Protein AF-A0A9P6MWY7-F1 (afdb_monomer)

InterPro domains:
  IPR029321 Integrator complex subunit 2 [PF14750] (2-187)
  IPR029321 Integrator complex subunit 2 [PTHR28608] (2-291)

Sequence (307 aa):
MIFRLFVQILGAVMVGSRHWFRKQFHASQAIPLAPQNRNPTQVQRRQFKEVNLSTMLYIQDSTLIQLMLEACEARPEDLTLSTKPIKHGKNIKQGKPAKGDKGDKGDKGDKGDRGDRGDKGPQMEISEALQEVRVVTFNFLHQLFIDHKIFPKLVHFQGYAMDLLPATVAGIDSIHVCLDFLQELLFANAPASMLASSSIVSSTGTGLGSGGSGEVRIDQAPQVFALRLAAHLCERFPLRNTLQMAEEVILPRLQALAISTGFSKVVLESAVILAKAFPSLRNEIFRILREKEEEEELTCTSRVLCY

Solvent-accessible surface area (backbone atoms only — not comparable to full-atom values): 18999 Å² total; per-residue (Å²): 112,70,65,56,52,49,54,51,51,48,53,51,48,57,53,48,49,55,53,50,52,52,49,54,51,52,59,70,64,62,67,84,71,72,90,88,68,86,48,73,71,56,57,51,52,50,51,52,52,52,52,51,50,52,52,52,52,49,53,55,52,50,52,51,51,49,54,53,52,60,71,49,50,83,48,79,91,36,52,42,84,74,86,70,79,86,78,81,86,80,79,85,84,79,86,84,91,87,89,84,87,88,82,85,91,83,84,91,75,93,75,73,83,78,73,79,76,76,77,76,70,85,73,69,41,69,34,73,66,57,51,51,48,38,55,50,49,28,52,50,50,26,54,49,38,69,78,35,72,62,50,60,54,52,51,64,74,64,56,74,64,76,83,42,46,68,55,50,63,72,52,17,84,60,54,67,64,51,67,83,50,41,66,60,42,49,67,48,76,75,64,80,79,70,70,70,81,84,73,82,87,82,94,84,84,90,81,88,83,84,90,77,84,87,70,81,77,70,79,53,63,62,31,52,50,33,47,42,51,51,19,52,48,33,50,74,49,76,42,72,71,47,49,51,44,36,65,76,47,48,47,61,49,47,47,55,49,28,64,75,56,72,55,38,70,68,54,52,54,24,52,54,40,37,35,66,46,37,69,86,48,34,66,58,55,50,50,62,58,48,59,51,56,60,54,54,50,54,55,54,55,56,56,65,74,73,112

Structure (mmCIF, N/CA/C/O backbone):
data_AF-A0A9P6MWY7-F1
#
_entry.id   AF-A0A9P6MWY7-F1
#
loop_
_atom_site.group_PDB
_atom_site.id
_atom_site.type_symbol
_atom_site.label_atom_id
_atom_site.label_alt_id
_atom_site.label_comp_id
_atom_site.label_asym_id
_atom_site.label_entity_id
_atom_site.label_seq_id
_atom_site.pdbx_PDB_ins_code
_atom_site.Cartn_x
_atom_site.Cartn_y
_atom_site.Cartn_z
_atom_site.occupancy
_atom_site.B_iso_or_equiv
_atom_site.auth_seq_id
_atom_site.auth_comp_id
_atom_site.auth_asym_id
_atom_site.auth_atom_id
_atom_site.pdbx_PDB_model_num
ATOM 1 N N . MET A 1 1 ? -8.792 -6.595 -22.433 1.00 77.06 1 MET A N 1
ATOM 2 C CA . MET A 1 1 ? -7.654 -6.947 -23.344 1.00 77.06 1 MET A CA 1
ATOM 3 C C . MET A 1 1 ? -6.691 -5.784 -23.612 1.00 77.06 1 MET A C 1
ATOM 5 O O . MET A 1 1 ? -5.501 -5.952 -23.376 1.00 77.06 1 MET A O 1
ATOM 9 N N . ILE A 1 2 ? -7.160 -4.619 -24.083 1.00 89.44 2 ILE A N 1
ATOM 10 C CA . ILE A 1 2 ? -6.294 -3.463 -24.418 1.00 89.44 2 ILE A CA 1
ATOM 11 C C . ILE A 1 2 ? -5.493 -2.980 -23.199 1.00 89.44 2 ILE A C 1
ATOM 13 O O . ILE A 1 2 ? -4.285 -2.788 -23.291 1.00 89.44 2 ILE A O 1
ATOM 17 N N . PHE A 1 3 ? -6.142 -2.868 -22.037 1.00 90.56 3 PHE A N 1
ATOM 18 C CA . PHE A 1 3 ? -5.483 -2.419 -20.810 1.00 90.56 3 PHE A CA 1
ATOM 19 C C . PHE A 1 3 ? -4.372 -3.374 -20.333 1.00 90.56 3 PHE A C 1
ATOM 21 O O . PHE A 1 3 ? -3.317 -2.932 -19.892 1.00 90.56 3 PHE A O 1
ATOM 28 N N . ARG A 1 4 ? -4.549 -4.693 -20.507 1.00 91.38 4 ARG A N 1
ATOM 29 C CA . ARG A 1 4 ? -3.489 -5.684 -20.231 1.00 91.38 4 ARG A CA 1
ATOM 3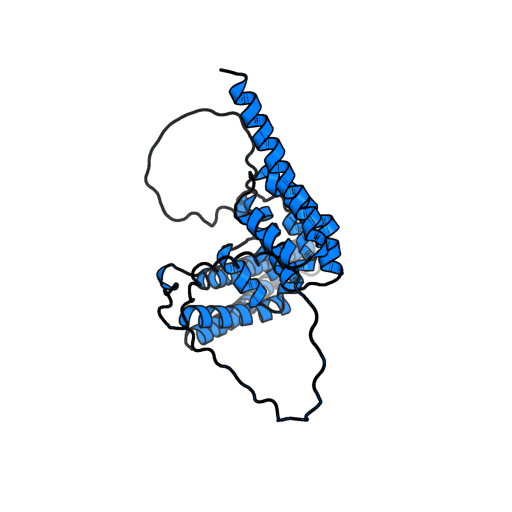0 C C . ARG A 1 4 ? -2.252 -5.447 -21.082 1.00 91.38 4 ARG A C 1
ATOM 32 O O . ARG A 1 4 ? -1.147 -5.448 -20.553 1.00 91.38 4 ARG A O 1
ATOM 39 N N . LEU A 1 5 ? -2.451 -5.225 -22.380 1.00 92.75 5 LEU A N 1
ATOM 40 C CA . LEU A 1 5 ? -1.357 -4.926 -23.295 1.00 92.75 5 LEU A CA 1
ATOM 41 C C . LEU A 1 5 ? -0.664 -3.614 -22.909 1.00 92.75 5 LEU A C 1
ATOM 43 O O . LEU A 1 5 ? 0.560 -3.557 -22.891 1.00 92.75 5 LEU A O 1
ATOM 47 N N . PHE A 1 6 ? -1.435 -2.588 -22.537 1.00 94.19 6 PHE A N 1
ATOM 48 C CA . PHE A 1 6 ? -0.890 -1.323 -22.048 1.00 94.19 6 PHE A CA 1
ATOM 49 C C . PHE A 1 6 ? 0.015 -1.521 -20.825 1.00 94.19 6 PHE A C 1
ATOM 51 O O . PHE A 1 6 ? 1.160 -1.081 -20.849 1.00 94.19 6 PHE A O 1
ATOM 58 N N . VAL A 1 7 ? -0.446 -2.241 -19.796 1.00 93.94 7 VAL A N 1
ATOM 59 C CA . VAL A 1 7 ? 0.353 -2.508 -18.586 1.00 93.94 7 VAL A CA 1
ATOM 60 C C . VAL A 1 7 ? 1.606 -3.336 -18.898 1.00 93.94 7 VAL A C 1
ATOM 62 O O . VAL A 1 7 ? 2.675 -3.067 -18.354 1.00 93.94 7 VAL A O 1
ATOM 65 N N . GLN A 1 8 ? 1.525 -4.299 -19.820 1.00 92.69 8 GLN A N 1
ATOM 66 C CA . GLN A 1 8 ? 2.694 -5.067 -20.269 1.00 92.69 8 GLN A CA 1
ATOM 67 C C . GLN A 1 8 ? 3.726 -4.195 -20.994 1.00 92.69 8 GLN A C 1
ATOM 69 O O . GLN A 1 8 ? 4.922 -4.290 -20.709 1.00 92.69 8 GLN A O 1
ATOM 74 N N . ILE A 1 9 ? 3.274 -3.329 -21.906 1.00 93.38 9 ILE A N 1
ATOM 75 C CA . ILE A 1 9 ? 4.140 -2.367 -22.597 1.00 93.38 9 ILE A CA 1
ATOM 76 C C . ILE A 1 9 ? 4.766 -1.416 -21.578 1.00 93.38 9 ILE A C 1
ATOM 78 O O . ILE A 1 9 ? 5.970 -1.183 -21.633 1.00 93.38 9 ILE A O 1
ATOM 82 N N . LEU A 1 10 ? 3.985 -0.918 -20.619 1.00 93.06 10 LEU A N 1
ATOM 83 C CA . LEU A 1 10 ? 4.475 -0.039 -19.563 1.00 93.06 10 LEU A CA 1
ATOM 84 C C . LEU A 1 10 ? 5.579 -0.716 -18.743 1.00 93.06 10 LEU A C 1
ATOM 86 O O . LEU A 1 10 ? 6.646 -0.135 -18.569 1.00 93.06 10 LEU A O 1
ATOM 90 N N . GLY A 1 11 ? 5.377 -1.970 -18.328 1.00 91.69 11 GLY A N 1
ATOM 91 C CA . GLY A 1 11 ? 6.400 -2.757 -17.638 1.00 91.69 11 GLY A CA 1
ATOM 92 C C . GLY A 1 11 ? 7.684 -2.915 -18.461 1.00 91.69 11 GLY A C 1
ATOM 93 O O . GLY A 1 11 ? 8.785 -2.706 -17.945 1.00 91.69 11 GLY A O 1
ATOM 94 N N . ALA A 1 12 ? 7.563 -3.206 -19.759 1.00 92.69 12 ALA A N 1
ATOM 95 C CA . ALA A 1 12 ? 8.711 -3.291 -20.661 1.00 92.69 12 ALA A CA 1
ATOM 96 C C . ALA A 1 12 ? 9.437 -1.942 -20.805 1.00 92.69 12 ALA A C 1
ATOM 98 O O . ALA A 1 12 ? 10.668 -1.900 -20.775 1.00 92.69 12 ALA A O 1
ATOM 99 N N . VAL A 1 13 ? 8.694 -0.836 -20.899 1.00 91.62 13 VAL A N 1
ATOM 100 C CA . VAL A 1 13 ? 9.245 0.525 -20.960 1.00 91.62 13 VAL A CA 1
ATOM 101 C C . VAL A 1 13 ? 9.952 0.893 -19.655 1.00 91.62 13 VAL A C 1
ATOM 103 O O . VAL A 1 13 ? 11.052 1.430 -19.724 1.00 91.62 13 VAL A O 1
ATOM 106 N N . MET A 1 14 ? 9.403 0.556 -18.483 1.00 90.31 14 MET A N 1
ATOM 107 C CA . MET A 1 14 ? 10.046 0.789 -17.177 1.00 90.31 14 MET A CA 1
ATOM 108 C C . MET A 1 14 ? 11.364 0.016 -17.029 1.00 90.31 14 MET A C 1
ATOM 110 O O . MET A 1 14 ? 12.356 0.516 -16.499 1.00 90.31 14 MET A O 1
ATOM 114 N N . VAL A 1 15 ? 11.416 -1.236 -17.487 1.00 90.69 15 VAL A N 1
ATOM 115 C CA . VAL A 1 15 ? 12.664 -2.019 -17.477 1.00 90.69 15 VAL A CA 1
ATOM 116 C C . VAL A 1 15 ? 13.658 -1.463 -18.503 1.00 90.69 15 VAL A C 1
ATOM 118 O O . VAL A 1 15 ? 14.837 -1.275 -18.187 1.00 90.69 15 VAL A O 1
ATOM 121 N N . GLY A 1 16 ? 13.182 -1.155 -19.710 1.00 90.38 16 GLY A N 1
ATOM 122 C CA . GLY A 1 16 ? 13.987 -0.626 -20.807 1.00 90.38 16 GLY A CA 1
ATOM 123 C C . GLY A 1 16 ? 14.598 0.739 -20.497 1.00 90.38 16 GLY A C 1
ATOM 124 O O . GLY A 1 16 ? 15.797 0.925 -20.708 1.00 90.38 16 GLY A O 1
ATOM 125 N N . SER A 1 17 ? 13.819 1.668 -19.935 1.00 88.69 17 SER A N 1
ATOM 126 C CA . SER A 1 17 ? 14.280 3.004 -19.543 1.00 88.69 17 SER A CA 1
ATOM 127 C C . SER A 1 17 ? 15.394 2.909 -18.504 1.00 88.69 17 SER A C 1
ATOM 129 O O . SER A 1 17 ? 16.463 3.486 -18.700 1.00 88.69 17 SER A O 1
ATOM 131 N N . ARG A 1 18 ? 15.215 2.099 -17.453 1.00 88.44 18 ARG A N 1
ATOM 132 C CA . ARG A 1 18 ? 16.232 1.877 -16.414 1.00 88.44 18 ARG A CA 1
ATOM 133 C C . ARG A 1 18 ? 17.526 1.321 -16.987 1.00 88.44 18 ARG A C 1
ATOM 135 O O . ARG A 1 18 ? 18.604 1.795 -16.628 1.00 88.44 18 ARG A O 1
ATOM 142 N N . HIS A 1 19 ? 17.439 0.334 -17.878 1.00 89.62 19 HIS A N 1
ATOM 143 C CA . HIS A 1 19 ? 18.622 -0.225 -18.530 1.00 89.62 19 HIS A CA 1
ATOM 144 C C . HIS A 1 19 ? 19.324 0.818 -19.409 1.00 89.62 19 HIS A C 1
ATOM 146 O O . HIS A 1 19 ? 20.541 0.991 -19.315 1.00 89.62 19 HIS A O 1
ATOM 152 N N . TRP A 1 20 ? 18.558 1.546 -20.224 1.00 89.06 20 TRP A N 1
ATOM 153 C CA . TRP A 1 20 ? 19.078 2.571 -21.123 1.00 89.06 20 TRP A CA 1
ATOM 154 C C . TRP A 1 20 ? 19.768 3.708 -20.362 1.00 89.06 20 TRP A C 1
ATOM 156 O O . TRP A 1 20 ? 20.922 4.023 -20.653 1.00 89.06 20 TRP A O 1
ATOM 166 N N . PHE A 1 21 ? 19.121 4.263 -19.334 1.00 87.12 21 PHE A N 1
ATOM 167 C CA . PHE A 1 21 ? 19.681 5.342 -18.520 1.00 87.12 21 PHE A CA 1
ATOM 168 C C . PHE A 1 21 ? 20.938 4.906 -17.770 1.00 87.12 21 PHE A C 1
ATOM 170 O O . PHE A 1 21 ? 21.930 5.634 -17.778 1.00 87.12 21 PHE A O 1
ATOM 177 N N . ARG A 1 22 ? 20.948 3.703 -17.177 1.00 87.38 22 ARG A N 1
ATOM 178 C CA . ARG A 1 22 ? 22.157 3.158 -16.536 1.00 87.38 22 ARG A CA 1
ATOM 179 C C . ARG A 1 22 ? 23.297 3.018 -17.538 1.00 87.38 22 ARG A C 1
ATOM 181 O O . ARG A 1 22 ? 24.409 3.457 -17.255 1.00 87.38 22 ARG A O 1
ATOM 188 N N . LYS A 1 23 ? 23.029 2.480 -18.731 1.00 88.19 23 LYS A N 1
ATOM 189 C CA . LYS A 1 23 ? 24.034 2.350 -19.796 1.00 88.19 23 LYS A CA 1
ATOM 190 C C . LYS A 1 23 ? 24.585 3.711 -20.231 1.00 88.19 23 LYS A C 1
ATOM 192 O O . LYS A 1 23 ? 25.802 3.879 -20.284 1.00 88.19 23 LYS A O 1
ATOM 197 N N . GLN A 1 24 ? 23.712 4.683 -20.494 1.00 86.50 24 GLN A N 1
ATOM 198 C CA . GLN A 1 24 ? 24.098 6.034 -20.909 1.00 86.50 24 GLN A CA 1
ATOM 199 C C . GLN A 1 24 ? 24.931 6.745 -19.835 1.00 86.50 24 GLN A C 1
ATOM 201 O O . GLN A 1 24 ? 25.926 7.416 -20.126 1.00 86.50 24 GLN A O 1
ATOM 206 N N . PHE A 1 25 ? 24.553 6.556 -18.576 1.00 84.00 25 PHE A N 1
ATOM 207 C CA . PHE A 1 25 ? 25.260 7.103 -17.434 1.00 84.00 25 PHE A CA 1
ATOM 208 C C . PHE A 1 25 ? 26.656 6.488 -17.265 1.00 84.00 25 PHE A C 1
ATOM 210 O O . PHE A 1 25 ? 27.632 7.224 -17.109 1.00 84.00 25 PHE A O 1
ATOM 217 N N . HIS A 1 26 ? 26.792 5.162 -17.373 1.00 82.56 26 HIS A N 1
ATOM 218 C CA . HIS A 1 26 ? 28.101 4.501 -17.349 1.00 82.56 26 HIS A CA 1
ATOM 219 C C . HIS A 1 26 ? 28.989 4.928 -18.526 1.00 82.56 26 HIS A C 1
ATOM 221 O O . HIS A 1 26 ? 30.171 5.195 -18.317 1.00 82.56 26 HIS A O 1
ATOM 227 N N . ALA A 1 27 ? 28.429 5.075 -19.732 1.00 83.00 27 ALA A N 1
ATOM 228 C CA . ALA A 1 27 ? 29.161 5.583 -20.894 1.00 83.00 27 ALA A CA 1
ATOM 229 C C . ALA A 1 27 ? 29.700 7.006 -20.656 1.00 83.00 27 ALA A C 1
ATOM 231 O O . ALA A 1 27 ? 30.862 7.288 -20.936 1.00 83.00 27 ALA A O 1
ATOM 232 N N . SER A 1 28 ? 28.894 7.877 -20.044 1.00 76.69 28 SER A N 1
ATOM 233 C CA . SER A 1 28 ? 29.290 9.250 -19.693 1.00 76.69 28 SER A CA 1
ATOM 234 C C . SER A 1 28 ? 30.387 9.309 -18.621 1.00 76.69 28 SER A C 1
ATOM 236 O O . SER A 1 28 ? 31.143 10.277 -18.548 1.00 76.69 28 SER A O 1
ATOM 238 N N . GLN A 1 29 ? 30.494 8.281 -17.775 1.00 73.00 29 GLN A N 1
ATOM 239 C CA . GLN A 1 29 ? 31.530 8.174 -16.744 1.00 73.00 29 GLN A CA 1
ATOM 240 C C . GLN A 1 29 ? 32.825 7.494 -17.218 1.00 73.00 29 GLN A C 1
ATOM 242 O O . GLN A 1 29 ? 33.837 7.583 -16.520 1.00 73.00 29 GLN A O 1
ATOM 247 N N . ALA A 1 30 ? 32.808 6.833 -18.379 1.00 66.88 30 ALA A N 1
ATOM 248 C CA . ALA A 1 30 ? 33.934 6.076 -18.927 1.00 66.88 30 ALA A CA 1
ATOM 249 C C . ALA A 1 30 ? 35.025 6.945 -19.586 1.00 66.88 30 ALA A C 1
ATOM 251 O O . ALA A 1 30 ? 36.019 6.403 -20.065 1.00 66.88 30 ALA A O 1
ATOM 252 N N . ILE A 1 31 ? 34.883 8.277 -19.591 1.00 64.50 31 ILE A N 1
ATOM 253 C CA . ILE A 1 31 ? 35.934 9.188 -20.068 1.00 64.50 31 ILE A CA 1
ATOM 254 C C . ILE A 1 31 ? 37.189 8.989 -19.184 1.00 64.50 31 ILE A C 1
ATOM 256 O O . ILE A 1 31 ? 37.102 9.199 -17.966 1.00 64.50 31 ILE A O 1
ATOM 260 N N . PRO A 1 32 ? 38.343 8.557 -19.735 1.00 56.16 32 PRO A N 1
ATOM 261 C CA . PRO A 1 32 ? 39.486 8.144 -18.927 1.00 56.16 32 PRO A CA 1
ATOM 262 C C . PRO A 1 32 ? 40.134 9.343 -18.232 1.00 56.16 32 PRO A C 1
ATOM 264 O O . PRO A 1 32 ? 40.564 10.292 -18.882 1.00 56.16 32 PRO A O 1
ATOM 267 N N . LEU A 1 33 ? 40.261 9.277 -16.907 1.00 56.72 33 LEU A N 1
ATOM 268 C CA . LEU A 1 33 ? 41.206 10.112 -16.166 1.00 56.72 33 LEU A CA 1
ATOM 269 C C . LEU A 1 33 ? 42.523 9.341 -16.044 1.00 56.72 33 LEU A C 1
ATOM 271 O O . LEU A 1 33 ? 42.514 8.145 -15.745 1.00 56.72 33 LEU A O 1
ATOM 275 N N . ALA A 1 34 ? 43.641 10.028 -16.287 1.00 57.28 34 ALA A N 1
ATOM 276 C CA . ALA A 1 34 ? 44.983 9.463 -16.200 1.00 57.28 34 ALA A CA 1
ATOM 277 C C . ALA A 1 34 ? 45.210 8.739 -14.848 1.00 57.28 34 ALA A C 1
ATOM 279 O O . ALA A 1 34 ? 44.755 9.222 -13.806 1.00 57.28 34 ALA A O 1
ATOM 280 N N . PRO A 1 35 ? 45.922 7.596 -14.834 1.00 57.03 35 PRO A N 1
ATOM 281 C CA . PRO A 1 35 ? 45.985 6.679 -13.689 1.00 57.03 35 PRO A CA 1
ATOM 282 C C . PRO A 1 35 ? 46.636 7.250 -12.415 1.00 57.03 35 PRO A C 1
ATOM 284 O O . PRO A 1 35 ? 46.539 6.623 -11.364 1.00 57.03 35 PRO A O 1
ATOM 287 N N . GLN A 1 36 ? 47.255 8.433 -12.468 1.00 51.62 36 GLN A N 1
ATOM 288 C CA . GLN A 1 36 ? 48.003 9.012 -11.347 1.00 51.62 36 GLN A CA 1
ATOM 289 C C . GLN A 1 36 ? 47.176 9.794 -10.308 1.00 51.62 36 GLN A C 1
ATOM 291 O O . GLN A 1 36 ? 47.751 10.227 -9.317 1.00 51.62 36 GLN A O 1
ATOM 296 N N . ASN A 1 37 ? 45.859 9.987 -10.472 1.00 52.38 37 ASN A N 1
ATOM 297 C CA . ASN A 1 37 ? 45.104 10.905 -9.598 1.00 52.38 37 ASN A CA 1
ATOM 298 C C . ASN A 1 37 ? 43.755 10.343 -9.106 1.00 52.38 37 ASN A C 1
ATOM 300 O O . ASN A 1 37 ? 42.717 11.005 -9.198 1.00 52.38 37 ASN A O 1
ATOM 304 N N . ARG A 1 38 ? 43.739 9.099 -8.600 1.00 56.78 38 ARG A N 1
ATOM 305 C CA . ARG A 1 38 ? 42.566 8.531 -7.904 1.00 56.78 38 ARG A CA 1
ATOM 306 C C . ARG A 1 38 ? 42.425 9.152 -6.510 1.00 56.78 38 ARG A C 1
ATOM 308 O O . ARG A 1 38 ? 42.705 8.514 -5.502 1.00 56.78 38 ARG A O 1
ATOM 315 N N . ASN A 1 39 ? 41.968 10.399 -6.462 1.00 63.50 39 ASN A N 1
ATOM 316 C CA . ASN A 1 39 ? 41.668 11.072 -5.202 1.00 63.50 39 ASN A CA 1
ATOM 317 C C . ASN A 1 39 ? 40.349 10.543 -4.609 1.00 63.50 39 ASN A C 1
ATOM 319 O O . ASN A 1 39 ? 39.386 10.356 -5.364 1.00 63.50 39 ASN A O 1
ATOM 323 N N . PRO A 1 40 ? 40.244 10.370 -3.277 1.00 65.00 40 PRO A N 1
ATOM 324 C CA . PRO A 1 40 ? 39.014 9.920 -2.608 1.00 65.00 40 PRO A CA 1
ATOM 325 C C . PRO A 1 40 ? 37.792 10.788 -2.962 1.00 65.00 40 PRO A C 1
ATOM 327 O O . PRO A 1 40 ? 36.681 10.284 -3.125 1.00 65.00 40 PRO A O 1
ATOM 330 N N . THR A 1 41 ? 38.008 12.077 -3.233 1.00 70.25 41 THR A N 1
ATOM 331 C CA . THR A 1 41 ? 36.984 13.031 -3.687 1.00 70.25 41 THR A CA 1
ATOM 332 C C . THR A 1 41 ? 36.338 12.655 -5.029 1.00 70.25 41 THR A C 1
ATOM 334 O O . THR A 1 41 ? 35.172 12.970 -5.266 1.00 70.25 41 THR A O 1
ATOM 337 N N . GLN A 1 42 ? 37.057 11.982 -5.937 1.00 68.25 42 GLN A N 1
ATOM 338 C CA . GLN A 1 42 ? 36.496 11.561 -7.227 1.00 68.25 42 GLN A CA 1
ATOM 339 C C . GL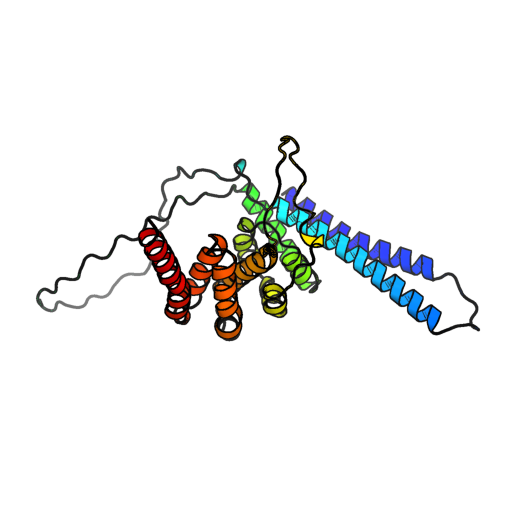N A 1 42 ? 35.590 10.336 -7.088 1.00 68.25 42 GLN A C 1
ATOM 341 O O . GLN A 1 42 ? 34.542 10.289 -7.729 1.00 68.25 42 GLN A O 1
ATOM 346 N N . VAL A 1 43 ? 35.958 9.378 -6.231 1.00 69.44 43 VAL A N 1
ATOM 347 C CA . VAL A 1 43 ? 35.130 8.196 -5.935 1.00 69.44 43 VAL A CA 1
ATOM 348 C C . VAL A 1 43 ? 33.798 8.631 -5.328 1.00 69.44 43 VAL A C 1
ATOM 350 O O . VAL A 1 43 ? 32.742 8.224 -5.809 1.00 69.44 43 VAL A O 1
ATOM 353 N N . GLN A 1 44 ? 33.838 9.559 -4.370 1.00 73.75 44 GLN A N 1
ATOM 354 C CA . GLN A 1 44 ? 32.638 10.111 -3.745 1.00 73.75 44 GLN A CA 1
ATOM 355 C C . GLN A 1 44 ? 31.739 10.857 -4.747 1.00 73.75 44 GLN A C 1
ATOM 357 O O . GLN A 1 44 ? 30.520 10.712 -4.712 1.00 73.75 44 GLN A O 1
ATOM 362 N N . ARG A 1 45 ? 32.316 11.592 -5.711 1.00 72.94 45 ARG A N 1
ATOM 363 C CA . ARG A 1 45 ? 31.547 12.231 -6.799 1.00 72.94 45 ARG A CA 1
ATOM 364 C C . ARG A 1 45 ? 30.855 11.222 -7.715 1.00 72.94 45 ARG A C 1
ATOM 366 O O . ARG A 1 45 ? 29.756 11.507 -8.182 1.00 72.94 45 ARG A O 1
ATOM 373 N N . ARG A 1 46 ? 31.478 10.075 -8.004 1.00 71.62 46 ARG A N 1
ATOM 374 C CA . ARG A 1 46 ? 30.851 9.017 -8.816 1.00 71.62 46 ARG A CA 1
ATOM 375 C C . ARG A 1 46 ? 29.692 8.360 -8.071 1.00 71.62 46 ARG A C 1
ATOM 377 O O . ARG A 1 46 ? 28.602 8.281 -8.628 1.00 71.62 46 ARG A O 1
ATOM 384 N N . GLN A 1 47 ? 29.894 8.014 -6.799 1.00 76.00 47 GLN A N 1
ATOM 385 C CA . GLN A 1 47 ? 28.837 7.476 -5.935 1.00 76.00 47 GLN A CA 1
ATOM 386 C C . GLN A 1 47 ? 27.657 8.443 -5.807 1.00 76.00 47 GLN A C 1
ATOM 388 O O . GLN A 1 47 ? 26.511 8.044 -5.980 1.00 76.00 47 GLN A O 1
ATOM 393 N N . PHE A 1 48 ? 27.923 9.734 -5.595 1.00 74.31 48 PHE A N 1
ATOM 394 C CA . PHE A 1 48 ? 26.876 10.754 -5.545 1.00 74.31 48 PHE A CA 1
ATOM 395 C C . PHE A 1 48 ? 26.057 10.808 -6.844 1.00 74.31 48 PHE A C 1
ATOM 397 O O . PHE A 1 48 ? 24.831 10.850 -6.813 1.00 74.31 48 PHE A O 1
ATOM 404 N N . LYS A 1 49 ? 26.720 10.742 -8.005 1.00 79.62 49 LYS A N 1
ATOM 405 C CA . LYS A 1 49 ? 26.040 10.710 -9.307 1.00 79.62 49 LYS A CA 1
ATOM 406 C C . LYS A 1 49 ? 25.202 9.436 -9.507 1.00 79.62 49 LYS A C 1
ATOM 408 O O . LYS A 1 49 ? 24.118 9.523 -10.074 1.00 79.62 49 LYS A O 1
ATOM 413 N N . GLU A 1 50 ? 25.678 8.278 -9.045 1.00 80.06 50 GLU A N 1
ATOM 414 C CA . GLU A 1 50 ? 24.951 6.996 -9.111 1.00 80.06 50 GLU A CA 1
ATOM 415 C C . GLU A 1 50 ? 23.704 6.980 -8.227 1.00 80.06 50 GLU A C 1
ATOM 417 O O . GLU A 1 50 ? 22.636 6.531 -8.655 1.00 80.06 50 GLU A O 1
ATOM 422 N N . VAL A 1 51 ? 23.826 7.512 -7.009 1.00 79.75 51 VAL A N 1
ATOM 423 C CA . VAL A 1 51 ? 22.694 7.688 -6.094 1.00 79.75 51 VAL A CA 1
ATOM 424 C C . VAL A 1 51 ? 21.665 8.626 -6.721 1.00 79.75 51 VAL A C 1
ATOM 426 O O . VAL A 1 51 ? 20.492 8.273 -6.779 1.00 79.75 51 VAL A O 1
ATOM 429 N N . ASN A 1 52 ? 22.093 9.754 -7.296 1.00 85.62 52 ASN A N 1
ATOM 430 C CA . ASN A 1 52 ? 21.186 10.693 -7.963 1.00 85.62 52 ASN A CA 1
ATOM 431 C C . ASN A 1 52 ? 20.442 10.064 -9.148 1.00 85.62 52 ASN A C 1
ATOM 433 O O . ASN A 1 52 ? 19.247 10.308 -9.313 1.00 85.62 52 ASN A O 1
ATOM 437 N N . LEU A 1 53 ? 21.116 9.234 -9.954 1.00 87.50 53 LEU A N 1
ATOM 438 C CA . LEU A 1 53 ? 20.457 8.501 -11.036 1.00 87.50 53 LEU A CA 1
ATOM 439 C C . LEU A 1 53 ? 19.408 7.531 -10.487 1.00 87.50 53 LEU A C 1
ATOM 441 O O . LEU A 1 53 ? 18.295 7.471 -10.999 1.00 87.50 53 LEU A O 1
ATOM 445 N N . SER A 1 54 ? 19.757 6.774 -9.448 1.00 85.62 54 SER A N 1
ATOM 446 C CA . SER A 1 54 ? 18.842 5.806 -8.839 1.00 85.62 54 SER A CA 1
ATOM 447 C C . SER A 1 54 ? 17.606 6.501 -8.270 1.00 85.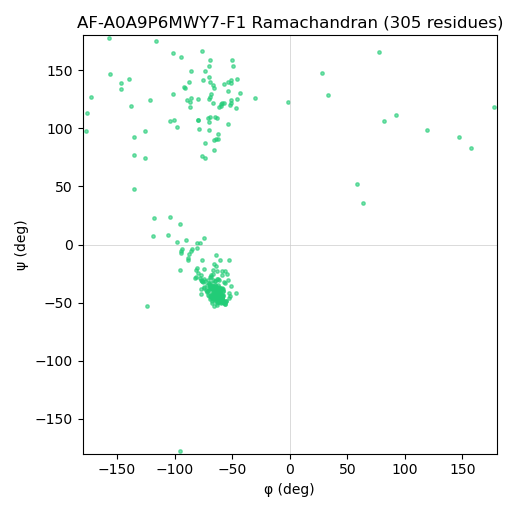62 54 SER A C 1
ATOM 449 O O . SER A 1 54 ? 16.492 6.066 -8.539 1.00 85.62 54 SER A O 1
ATOM 451 N N . THR A 1 55 ? 17.787 7.629 -7.578 1.00 88.06 55 THR A N 1
ATOM 452 C CA . THR A 1 55 ? 16.688 8.469 -7.085 1.00 88.06 55 THR A CA 1
ATOM 453 C C . THR A 1 55 ? 15.795 8.960 -8.222 1.00 88.06 55 THR A C 1
ATOM 455 O O . THR A 1 55 ? 14.578 8.854 -8.118 1.00 88.06 55 THR A O 1
ATOM 458 N N . MET A 1 56 ? 16.368 9.440 -9.330 1.00 87.31 56 MET A N 1
ATOM 459 C CA . MET A 1 56 ? 15.596 9.874 -10.502 1.00 87.31 56 MET A CA 1
ATOM 460 C C . MET A 1 56 ? 14.757 8.735 -11.096 1.00 87.31 56 MET A C 1
ATOM 462 O O . MET A 1 56 ? 13.581 8.932 -11.393 1.00 87.31 56 MET A O 1
ATOM 466 N N . LEU A 1 57 ? 15.341 7.540 -11.231 1.00 88.88 57 LEU A N 1
ATOM 467 C CA . LEU A 1 57 ? 14.630 6.361 -11.729 1.00 88.88 57 LEU A CA 1
ATOM 468 C C . LEU A 1 57 ? 13.503 5.938 -10.776 1.00 88.88 57 LEU A C 1
ATOM 470 O O . LEU A 1 57 ? 12.417 5.606 -11.237 1.00 88.88 57 LEU A O 1
ATOM 474 N N . TYR A 1 58 ? 13.715 6.007 -9.458 1.00 88.94 58 TYR A N 1
ATOM 475 C CA . TYR A 1 58 ? 12.655 5.725 -8.486 1.00 88.94 58 TYR A CA 1
ATOM 476 C C . TYR A 1 58 ? 11.533 6.762 -8.513 1.00 88.94 58 TYR A C 1
ATOM 478 O O . TYR A 1 58 ? 10.370 6.386 -8.394 1.00 88.94 58 TYR A O 1
ATOM 486 N N . ILE A 1 59 ? 11.853 8.046 -8.711 1.00 87.31 59 ILE A N 1
ATOM 487 C CA . ILE A 1 59 ? 10.841 9.092 -8.898 1.00 87.31 59 ILE A CA 1
ATOM 488 C C . ILE A 1 59 ? 9.992 8.761 -10.127 1.00 87.31 59 ILE A C 1
ATOM 490 O O . ILE A 1 59 ? 8.773 8.722 -10.012 1.00 87.31 59 ILE A O 1
ATOM 494 N N . GLN A 1 60 ? 10.617 8.439 -11.263 1.00 90.25 60 GLN A N 1
ATOM 495 C CA . GLN A 1 60 ? 9.898 8.058 -12.481 1.00 90.25 60 GLN A CA 1
ATOM 496 C C . GLN A 1 60 ? 9.016 6.816 -12.282 1.00 90.25 60 GLN A C 1
ATOM 498 O O . GLN A 1 60 ? 7.870 6.796 -12.717 1.00 90.25 60 GLN A O 1
ATOM 503 N N . ASP A 1 61 ? 9.532 5.770 -11.642 1.00 91.31 61 ASP A N 1
ATOM 504 C CA . ASP A 1 61 ? 8.763 4.541 -11.453 1.00 91.31 61 ASP A CA 1
ATOM 505 C C . ASP A 1 61 ? 7.603 4.755 -10.462 1.00 91.31 61 ASP A C 1
ATOM 507 O O . ASP A 1 61 ? 6.501 4.261 -10.692 1.00 91.31 61 ASP A O 1
ATOM 511 N N . SER A 1 62 ? 7.808 5.537 -9.394 1.00 90.94 62 SER A N 1
ATOM 512 C CA . SER A 1 62 ? 6.746 5.848 -8.424 1.00 90.94 62 SER A CA 1
ATOM 513 C C . SER A 1 62 ? 5.623 6.705 -9.014 1.00 90.94 62 SER A C 1
ATOM 515 O O . SER A 1 62 ? 4.461 6.447 -8.715 1.00 90.94 62 SER A O 1
ATOM 517 N N . THR A 1 63 ? 5.922 7.651 -9.914 1.00 90.94 63 THR A N 1
ATOM 518 C CA . THR A 1 63 ? 4.877 8.438 -10.593 1.00 90.94 63 THR A CA 1
ATOM 519 C C . THR A 1 63 ? 4.044 7.587 -11.546 1.00 90.94 63 THR A C 1
ATOM 521 O O . THR A 1 63 ? 2.833 7.779 -11.639 1.00 90.94 63 THR A O 1
ATOM 524 N N . LEU A 1 64 ? 4.656 6.607 -12.216 1.00 93.06 64 LEU A N 1
ATOM 525 C CA . LEU A 1 64 ? 3.920 5.646 -13.037 1.00 93.06 64 LEU A CA 1
ATOM 526 C C . LEU A 1 64 ? 2.998 4.767 -12.188 1.00 93.06 64 LEU A C 1
ATOM 528 O O . LEU A 1 64 ? 1.852 4.549 -12.573 1.00 93.06 64 LEU A O 1
ATOM 532 N N . ILE A 1 65 ? 3.467 4.300 -11.027 1.00 94.38 65 ILE A N 1
ATOM 533 C CA . ILE A 1 65 ? 2.628 3.544 -10.087 1.00 94.38 65 ILE A CA 1
ATOM 534 C C . ILE A 1 65 ? 1.453 4.400 -9.604 1.00 94.38 65 ILE A C 1
ATOM 536 O O . ILE A 1 65 ? 0.325 3.911 -9.586 1.00 94.38 65 ILE A O 1
ATOM 540 N N . GLN A 1 66 ? 1.697 5.667 -9.267 1.00 93.69 66 GLN A N 1
ATOM 541 C CA . GLN A 1 66 ? 0.647 6.582 -8.830 1.00 93.69 66 GLN A CA 1
ATOM 542 C C . GLN A 1 66 ? -0.430 6.754 -9.905 1.00 93.69 66 GLN A C 1
ATOM 544 O O . GLN A 1 66 ? -1.608 6.563 -9.626 1.00 93.69 66 GLN A O 1
ATOM 549 N N . LEU A 1 67 ? -0.027 6.987 -11.157 1.00 93.12 67 LEU A N 1
ATOM 550 C CA . LEU A 1 67 ? -0.953 7.089 -12.285 1.00 93.12 67 LEU A CA 1
ATOM 551 C C . LEU A 1 67 ? -1.761 5.795 -12.498 1.00 93.12 67 LEU A C 1
ATOM 553 O O . LEU A 1 67 ? -2.940 5.836 -12.845 1.00 93.12 67 LEU A O 1
ATOM 557 N N . MET A 1 68 ? -1.142 4.627 -12.292 1.00 94.38 68 MET A N 1
ATOM 558 C CA . MET A 1 68 ? -1.846 3.343 -12.366 1.00 94.38 68 MET A CA 1
ATOM 559 C C . MET A 1 68 ? -2.881 3.182 -11.247 1.00 94.38 68 MET A C 1
ATOM 561 O O . MET A 1 68 ? -3.949 2.620 -11.492 1.00 94.38 68 MET A O 1
ATOM 565 N N . LEU A 1 69 ? -2.578 3.655 -10.036 1.00 94.38 69 LEU A N 1
ATOM 566 C CA . LEU A 1 69 ? -3.515 3.650 -8.912 1.00 94.38 69 LEU A CA 1
ATOM 567 C C . LEU A 1 69 ? -4.666 4.629 -9.148 1.00 94.38 69 LEU A C 1
ATOM 569 O O . LEU A 1 69 ? -5.816 4.233 -8.988 1.00 94.38 69 LEU A O 1
ATOM 573 N N . GLU A 1 70 ? -4.385 5.836 -9.638 1.00 92.44 70 GLU A N 1
ATOM 574 C CA . GLU A 1 70 ? -5.404 6.816 -10.039 1.00 92.44 70 GLU A CA 1
ATOM 575 C C . GLU A 1 70 ? -6.344 6.250 -11.114 1.00 92.44 70 GLU A C 1
ATOM 577 O O . GLU A 1 70 ? -7.560 6.419 -11.048 1.00 92.44 70 GLU A O 1
ATOM 582 N N . ALA A 1 71 ? -5.813 5.490 -12.078 1.00 91.50 71 ALA A N 1
ATOM 583 C CA . ALA A 1 71 ? -6.625 4.803 -13.084 1.00 91.50 71 ALA A CA 1
ATOM 584 C C . ALA A 1 71 ? -7.537 3.702 -12.501 1.00 91.50 71 ALA A C 1
ATOM 586 O O . ALA A 1 71 ? -8.461 3.255 -13.177 1.00 91.50 71 ALA A O 1
ATOM 587 N N . CYS A 1 72 ? -7.280 3.246 -11.272 1.00 93.12 72 CYS A N 1
ATOM 588 C CA . CYS A 1 72 ? -8.094 2.257 -10.564 1.00 93.12 72 CYS A CA 1
ATOM 589 C C . CYS A 1 72 ? -9.151 2.883 -9.640 1.00 93.12 72 CYS A C 1
ATOM 591 O O . CYS A 1 72 ? -9.969 2.149 -9.061 1.00 93.12 72 CYS A O 1
ATOM 593 N N . GLU A 1 73 ? -9.137 4.203 -9.463 1.00 91.06 73 GLU A N 1
ATOM 594 C CA . GLU A 1 73 ? -10.123 4.908 -8.652 1.00 91.06 73 GLU A CA 1
ATOM 595 C C . GLU A 1 73 ? -11.510 4.824 -9.292 1.00 91.06 73 GLU A C 1
ATOM 597 O O . GLU A 1 73 ? -11.666 4.930 -10.507 1.00 91.06 73 GLU A O 1
ATOM 602 N N . ALA A 1 74 ? -12.525 4.578 -8.461 1.00 85.19 74 ALA A N 1
ATOM 603 C CA . ALA A 1 74 ? -13.898 4.496 -8.937 1.00 85.19 74 ALA A CA 1
ATOM 604 C C . ALA A 1 74 ? -14.457 5.901 -9.131 1.00 85.19 74 ALA A C 1
ATOM 606 O O . ALA A 1 74 ? -14.469 6.698 -8.193 1.00 85.19 74 ALA A O 1
ATOM 607 N N . ARG A 1 75 ? -14.951 6.186 -10.333 1.00 83.69 75 ARG A N 1
ATOM 608 C CA . ARG A 1 75 ? -15.649 7.436 -10.628 1.00 83.69 75 ARG A CA 1
ATOM 609 C C . ARG A 1 75 ? -17.157 7.245 -10.478 1.00 83.69 75 ARG A C 1
ATOM 611 O O . ARG A 1 75 ? -17.632 6.109 -10.520 1.00 83.69 75 ARG A O 1
ATOM 618 N N . PRO A 1 76 ? -17.938 8.328 -10.328 1.00 73.69 76 PRO A N 1
ATOM 619 C CA . PRO A 1 76 ? -19.397 8.244 -10.288 1.00 73.69 76 PRO A CA 1
ATOM 620 C C . PRO A 1 76 ? -19.995 7.461 -11.467 1.00 73.69 76 PRO A C 1
ATOM 622 O O . PRO A 1 76 ? -20.947 6.713 -11.267 1.00 73.69 76 PRO A O 1
ATOM 625 N N . GLU A 1 77 ? -19.413 7.564 -12.668 1.00 73.06 77 GLU A N 1
ATOM 626 C CA . GLU A 1 77 ? -19.830 6.783 -13.843 1.00 73.06 77 GLU A CA 1
ATOM 627 C C . GLU A 1 77 ? -19.587 5.2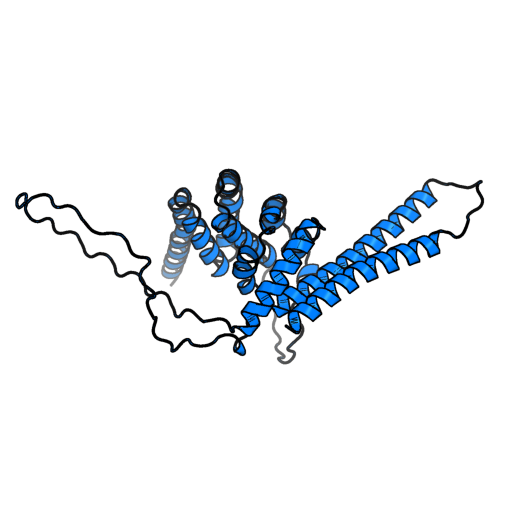63 -13.744 1.00 73.06 77 GLU A C 1
ATOM 629 O O . GLU A 1 77 ? -20.258 4.493 -14.430 1.00 73.06 77 GLU A O 1
ATOM 634 N N . ASP A 1 78 ? -18.668 4.815 -12.886 1.00 71.19 78 ASP A N 1
ATOM 635 C CA . ASP A 1 78 ? -18.331 3.397 -12.702 1.00 71.19 78 ASP A CA 1
ATOM 636 C C . ASP A 1 78 ? -19.219 2.692 -11.669 1.00 71.19 78 ASP A C 1
ATOM 638 O O . ASP A 1 78 ? -19.138 1.471 -11.503 1.00 71.19 78 ASP A O 1
ATOM 642 N N . LEU A 1 79 ? -20.047 3.454 -10.951 1.00 71.81 79 LEU A N 1
ATOM 643 C CA . LEU A 1 79 ? -20.901 2.979 -9.870 1.00 71.81 79 LEU A CA 1
ATOM 644 C C . LEU A 1 79 ? -22.311 2.754 -10.418 1.00 71.81 79 LEU A C 1
ATOM 646 O O . LEU A 1 79 ? -23.094 3.686 -10.593 1.00 71.81 79 LEU A O 1
ATOM 650 N N . THR A 1 80 ? -22.655 1.497 -10.694 1.00 63.03 80 THR A N 1
ATOM 651 C CA . THR A 1 80 ? -24.007 1.154 -11.154 1.00 63.03 80 THR A CA 1
ATOM 652 C C . THR A 1 80 ? -24.916 0.814 -9.971 1.00 63.03 80 THR A C 1
ATOM 654 O O . THR A 1 80 ? -24.545 0.064 -9.065 1.00 63.03 80 THR A O 1
ATOM 657 N N . LEU A 1 81 ? -26.137 1.362 -9.971 1.00 51.19 81 LEU A N 1
ATOM 658 C CA . LEU A 1 81 ? -27.204 0.928 -9.067 1.00 51.19 81 LEU A CA 1
ATOM 659 C C . LEU A 1 81 ? -27.671 -0.462 -9.512 1.00 51.19 81 LEU A C 1
ATOM 661 O O . LEU A 1 81 ? -28.315 -0.603 -10.555 1.00 51.19 81 LEU A O 1
ATOM 665 N N . SER A 1 82 ? -27.351 -1.497 -8.738 1.00 43.75 82 SER A N 1
ATOM 666 C CA . SER A 1 82 ? -27.804 -2.848 -9.060 1.00 43.75 82 SER A CA 1
ATOM 667 C C . SER A 1 82 ? -29.319 -2.960 -8.853 1.00 43.75 82 SER A C 1
ATOM 669 O O . SER A 1 82 ? -29.817 -2.948 -7.731 1.00 43.75 82 SER A O 1
ATOM 671 N N . THR A 1 83 ? -30.070 -3.073 -9.951 1.00 44.25 83 THR A N 1
ATOM 672 C CA . THR A 1 83 ? -31.499 -3.451 -9.968 1.00 44.25 83 THR A CA 1
ATOM 673 C C . THR A 1 83 ? -31.698 -4.948 -10.222 1.00 44.25 83 THR A C 1
ATOM 675 O O . THR A 1 83 ? -32.790 -5.389 -10.583 1.00 44.25 83 THR A O 1
ATOM 678 N N . LYS A 1 84 ? -30.666 -5.782 -10.039 1.00 34.97 84 LYS A N 1
ATOM 679 C CA . LYS A 1 84 ? -30.796 -7.228 -10.253 1.00 34.97 84 LYS A CA 1
ATOM 680 C C . LYS A 1 84 ? -31.237 -7.924 -8.958 1.00 34.97 84 LYS A C 1
ATOM 682 O O . LYS A 1 84 ? -30.552 -7.809 -7.944 1.00 34.97 84 LYS A O 1
ATOM 687 N N . PRO A 1 85 ? -32.344 -8.694 -8.963 1.00 34.97 85 PRO A N 1
ATOM 688 C CA . PRO A 1 85 ? -32.705 -9.505 -7.813 1.00 34.97 85 PRO A CA 1
ATOM 689 C C . PRO A 1 85 ? -31.654 -10.597 -7.606 1.00 34.97 85 PRO A C 1
ATOM 691 O O . PRO A 1 85 ? -31.233 -11.277 -8.546 1.00 34.97 85 PRO A O 1
ATOM 694 N N . ILE A 1 86 ? -31.257 -10.766 -6.347 1.00 40.09 86 ILE A N 1
ATOM 695 C CA . ILE A 1 86 ? -30.332 -11.790 -5.865 1.00 40.09 86 ILE A CA 1
ATOM 696 C C . ILE A 1 86 ? -30.834 -13.171 -6.315 1.00 40.09 86 ILE A C 1
ATOM 698 O O . ILE A 1 86 ? -31.752 -13.738 -5.720 1.00 40.09 86 ILE A O 1
ATOM 702 N N . LYS A 1 87 ? -30.209 -13.760 -7.341 1.00 33.44 87 LYS A N 1
ATOM 703 C CA . LYS A 1 87 ? -30.327 -15.201 -7.590 1.00 33.44 87 LYS A CA 1
ATOM 704 C C . LYS A 1 87 ? -29.406 -15.921 -6.616 1.00 33.44 87 LYS A C 1
ATOM 706 O O . LYS A 1 87 ? -28.199 -16.016 -6.810 1.00 33.44 87 LYS A O 1
ATOM 711 N N . HIS A 1 88 ? -30.014 -16.419 -5.547 1.00 31.19 88 HIS A N 1
ATOM 712 C CA . HIS A 1 88 ? -29.408 -17.317 -4.576 1.00 31.19 88 HIS A CA 1
ATOM 713 C C . HIS A 1 88 ? -28.998 -18.627 -5.280 1.00 31.19 88 HIS A C 1
ATOM 715 O O . HIS A 1 88 ? -29.807 -19.536 -5.465 1.00 31.19 88 HIS A O 1
ATOM 721 N N . GLY A 1 89 ? -27.739 -18.729 -5.704 1.00 29.09 89 GLY A N 1
ATOM 722 C CA . GLY A 1 89 ? -27.144 -19.977 -6.178 1.00 29.09 89 GLY A CA 1
ATOM 723 C C . GLY A 1 89 ? -26.866 -20.907 -5.000 1.00 29.09 89 GLY A C 1
ATOM 724 O O . GLY A 1 89 ? -25.780 -20.880 -4.430 1.00 29.09 89 GLY A O 1
ATOM 725 N N . LYS A 1 90 ? -27.856 -21.715 -4.607 1.00 32.12 90 LYS A N 1
ATOM 726 C CA . LYS A 1 90 ? -27.705 -22.767 -3.594 1.00 32.12 90 LYS A CA 1
ATOM 727 C C . LYS A 1 90 ? -27.568 -24.135 -4.270 1.00 32.12 90 LYS A C 1
ATOM 729 O O . LYS A 1 90 ? -28.440 -24.518 -5.045 1.00 32.12 90 LYS A O 1
ATOM 734 N N . ASN A 1 91 ? -26.534 -24.868 -3.846 1.00 30.11 91 ASN A N 1
ATOM 735 C CA . ASN A 1 91 ? -26.406 -26.332 -3.722 1.00 30.11 91 ASN A CA 1
ATOM 736 C C . ASN A 1 91 ? -25.301 -26.998 -4.555 1.00 30.11 91 ASN A C 1
ATOM 738 O O . ASN A 1 91 ? -25.516 -27.428 -5.685 1.00 30.11 91 ASN A O 1
ATOM 742 N N . ILE A 1 92 ? -24.176 -27.261 -3.882 1.00 32.62 92 ILE A N 1
ATOM 743 C CA . ILE A 1 92 ? -23.488 -28.548 -4.018 1.00 32.62 92 ILE A CA 1
ATOM 744 C C . ILE A 1 92 ? -24.151 -29.505 -3.019 1.00 32.62 92 ILE A C 1
ATOM 746 O O . ILE A 1 92 ? -24.339 -29.188 -1.847 1.00 32.62 92 ILE A O 1
ATOM 750 N N . LYS A 1 93 ? -24.592 -30.640 -3.555 1.00 30.70 93 LYS A N 1
ATOM 751 C CA . LYS A 1 93 ? -25.442 -31.662 -2.944 1.00 30.70 93 LYS A CA 1
ATOM 752 C C . LYS A 1 93 ? -24.709 -32.412 -1.820 1.00 30.70 93 LYS A C 1
ATOM 754 O O . LYS A 1 93 ? -23.631 -32.948 -2.053 1.00 30.70 93 LYS A O 1
ATOM 759 N N . GLN A 1 94 ? -25.341 -32.522 -0.650 1.00 28.39 94 GLN A N 1
ATOM 760 C CA . GLN A 1 94 ? -25.074 -33.575 0.336 1.00 28.39 94 GLN A CA 1
ATOM 761 C C . GLN A 1 94 ? -25.936 -34.810 0.027 1.00 28.39 94 GLN A C 1
ATOM 763 O O . GLN A 1 94 ? -27.102 -34.690 -0.360 1.00 28.39 94 GLN A O 1
ATOM 768 N N . GLY A 1 95 ? -25.334 -35.991 0.188 1.00 25.62 95 GLY A N 1
ATOM 769 C CA . GLY A 1 95 ? -25.992 -37.297 0.158 1.00 25.62 95 GLY A CA 1
ATOM 770 C C . GLY A 1 95 ? -26.899 -37.540 1.373 1.00 25.62 95 GLY A C 1
ATOM 771 O O . GLY A 1 95 ? -26.792 -36.880 2.401 1.00 25.62 95 GLY A O 1
ATOM 772 N N . LYS A 1 96 ? -27.826 -38.479 1.187 1.00 28.56 96 LYS A N 1
ATOM 773 C CA . LYS A 1 96 ? -29.050 -38.782 1.956 1.00 28.56 96 LYS A CA 1
ATOM 774 C C . LYS A 1 96 ? -28.800 -39.916 3.006 1.00 28.56 96 LYS A C 1
ATOM 776 O O . LYS A 1 96 ? -27.665 -40.365 3.099 1.00 28.56 96 LYS A O 1
ATOM 781 N N . PRO A 1 97 ? -29.794 -40.394 3.794 1.00 33.66 97 PRO A N 1
ATOM 782 C CA . PRO A 1 97 ? -29.902 -40.189 5.248 1.00 33.66 97 PRO A CA 1
ATOM 783 C C . PRO A 1 97 ? -29.821 -41.481 6.103 1.00 33.66 97 PRO A C 1
ATOM 785 O O . PRO A 1 97 ? -29.894 -42.587 5.576 1.00 33.66 97 PRO A O 1
ATOM 788 N N . ALA A 1 98 ? -29.805 -41.344 7.436 1.00 27.44 98 ALA A N 1
ATOM 789 C CA . ALA A 1 98 ? -30.198 -42.405 8.372 1.00 27.44 98 ALA A CA 1
ATOM 790 C C . ALA A 1 98 ? -31.008 -41.835 9.555 1.00 27.44 98 ALA A C 1
ATOM 792 O O . ALA A 1 98 ? -30.795 -40.714 10.006 1.00 27.44 98 ALA A O 1
ATOM 793 N N . LYS A 1 99 ? -31.996 -42.630 9.964 1.00 28.19 99 LYS A N 1
ATOM 794 C CA . LYS A 1 99 ? -33.135 -42.398 10.863 1.00 28.19 99 LYS A CA 1
ATOM 795 C C . LYS A 1 99 ? -32.745 -42.616 12.335 1.00 28.19 99 LYS A C 1
ATOM 797 O O . LYS A 1 99 ? -31.934 -43.496 12.599 1.00 28.19 99 LYS A O 1
ATOM 802 N N . GLY A 1 100 ? -33.373 -41.897 13.271 1.00 26.61 100 GLY A N 1
ATOM 803 C CA . GLY A 1 100 ? -33.227 -42.153 14.711 1.00 26.61 100 GLY A CA 1
ATOM 804 C C . GLY A 1 100 ? -34.092 -41.250 15.599 1.00 26.61 100 GLY A C 1
ATOM 805 O O . GLY A 1 100 ? -33.738 -40.105 15.833 1.00 26.61 100 GLY A O 1
ATOM 806 N N . ASP A 1 101 ? -35.235 -41.808 15.987 1.00 29.59 101 ASP A N 1
ATOM 807 C CA . ASP A 1 101 ? -36.144 -41.638 17.134 1.00 29.59 101 ASP A CA 1
ATOM 808 C C . ASP A 1 101 ? -36.344 -40.345 17.961 1.00 29.59 101 ASP A C 1
ATOM 810 O O . ASP A 1 101 ? -35.490 -39.504 18.210 1.00 29.59 101 ASP A O 1
ATOM 814 N N . LYS A 1 102 ? -37.605 -40.286 18.397 1.00 34.41 102 LYS A N 1
ATOM 815 C CA . LYS A 1 102 ? -38.393 -39.308 19.151 1.00 34.41 102 LYS A CA 1
ATOM 816 C C . LYS A 1 102 ? -37.960 -39.204 20.624 1.00 34.41 102 LYS A C 1
ATOM 818 O O . LYS A 1 102 ? -37.694 -40.224 21.250 1.00 34.41 102 LYS A O 1
ATOM 823 N N . GLY A 1 103 ? -38.006 -37.995 21.188 1.00 28.80 103 GLY A N 1
ATOM 824 C CA . GLY A 1 103 ? -37.845 -37.729 22.623 1.00 28.80 103 GLY A CA 1
ATOM 825 C C . GLY A 1 103 ? -38.511 -36.409 23.033 1.00 28.80 103 GLY A C 1
ATOM 826 O O . GLY A 1 103 ? -38.606 -35.490 22.225 1.00 28.80 103 GLY A O 1
ATOM 827 N N . ASP A 1 104 ? -39.032 -36.381 24.256 1.00 32.25 104 ASP A N 1
ATOM 828 C CA . ASP A 1 104 ? -40.150 -35.564 24.734 1.00 32.25 104 ASP A CA 1
ATOM 829 C C . ASP A 1 104 ? -39.912 -34.066 25.026 1.00 32.25 104 ASP A C 1
ATOM 831 O O . ASP A 1 104 ? -38.805 -33.545 25.121 1.00 32.25 104 ASP A O 1
ATOM 835 N N . LYS A 1 105 ? -41.068 -33.409 25.165 1.00 36.78 105 LYS A N 1
ATOM 836 C CA . LYS A 1 105 ? -41.408 -32.017 25.489 1.00 36.78 105 LYS A CA 1
ATOM 837 C C . LYS A 1 105 ? -40.703 -31.468 26.747 1.00 36.78 105 LYS A C 1
ATOM 839 O O . LYS A 1 105 ? -40.686 -32.129 27.779 1.00 36.78 105 LYS A O 1
ATOM 844 N N . GLY A 1 106 ? -40.245 -30.214 26.681 1.00 31.03 106 GLY A N 1
ATOM 845 C CA . GLY A 1 106 ? -39.794 -29.410 27.825 1.00 31.03 106 GLY A CA 1
ATOM 846 C C . GLY A 1 106 ? -40.116 -27.925 27.613 1.00 31.03 106 GLY A C 1
ATOM 847 O O . GLY A 1 106 ? -40.018 -27.425 26.493 1.00 31.03 106 GLY A O 1
ATOM 848 N N . ASP A 1 107 ? -40.575 -27.265 28.674 1.00 33.88 107 ASP A N 1
ATOM 849 C CA . ASP A 1 107 ? -41.269 -25.977 28.670 1.00 33.88 107 ASP A CA 1
ATOM 850 C C . ASP A 1 107 ? -40.415 -24.722 28.392 1.00 33.88 107 ASP A C 1
ATOM 852 O O . ASP A 1 107 ? -39.236 -24.618 28.718 1.00 33.88 107 ASP A O 1
ATOM 856 N N . LYS A 1 108 ? -41.125 -23.765 27.783 1.00 38.03 108 LYS A N 1
ATOM 857 C CA . LYS A 1 108 ? -40.991 -22.302 27.683 1.00 38.03 108 LYS A CA 1
ATOM 858 C C . LYS A 1 108 ? -39.823 -21.612 28.422 1.00 38.03 108 LYS A C 1
ATOM 860 O O . LYS A 1 108 ? -39.766 -21.581 29.646 1.00 38.03 108 LYS A O 1
ATOM 865 N N . GLY A 1 109 ? -39.012 -20.888 27.649 1.00 30.66 109 GLY A N 1
ATOM 866 C CA . GLY A 1 109 ? -38.225 -19.743 28.109 1.00 30.66 109 GLY A CA 1
ATOM 867 C C . GLY A 1 109 ? -38.307 -18.630 27.065 1.00 30.66 109 GLY A C 1
ATOM 868 O O . GLY A 1 109 ? -37.938 -18.853 25.910 1.00 30.66 109 GLY A O 1
ATOM 869 N N . ASP A 1 110 ? -38.829 -17.465 27.450 1.00 41.94 110 ASP A N 1
ATOM 870 C CA . ASP A 1 110 ? -38.909 -16.281 26.593 1.00 41.94 110 ASP A CA 1
ATOM 871 C C . ASP A 1 110 ? -37.490 -15.822 26.233 1.00 41.94 110 ASP A C 1
ATOM 873 O O . ASP A 1 110 ? -36.727 -15.351 27.079 1.00 41.94 110 ASP A O 1
ATOM 877 N N . LYS A 1 111 ? -37.101 -16.013 24.969 1.00 40.09 111 LYS A N 1
ATOM 878 C CA . LYS A 1 111 ? -35.809 -15.563 24.449 1.00 40.09 111 LYS A CA 1
ATOM 879 C C . LYS A 1 111 ? -36.043 -14.276 23.674 1.00 40.09 111 LYS A C 1
ATOM 881 O O . LYS A 1 111 ? -36.634 -14.313 22.600 1.00 40.09 111 LYS A O 1
ATOM 886 N N . GLY A 1 112 ? -35.606 -13.180 24.294 1.00 33.16 112 GLY A N 1
ATOM 887 C CA . GLY A 1 112 ? -35.817 -11.804 23.863 1.00 33.16 112 GLY A CA 1
ATOM 888 C C . GLY A 1 112 ? -35.492 -11.537 22.399 1.00 33.16 112 GLY A C 1
ATOM 889 O O . GLY A 1 112 ? -34.672 -12.225 21.779 1.00 33.16 112 GLY A O 1
ATOM 890 N N . ASP A 1 113 ? -36.175 -10.520 21.882 1.00 36.56 113 ASP A N 1
ATOM 891 C CA . ASP A 1 113 ? -36.131 -10.081 20.499 1.00 36.56 113 ASP A CA 1
ATOM 892 C C . ASP A 1 113 ? -34.692 -9.976 19.999 1.00 36.56 113 ASP A C 1
ATOM 894 O O . ASP A 1 113 ? -33.843 -9.234 20.500 1.00 36.56 113 ASP A O 1
ATOM 898 N N . ARG A 1 114 ? -34.406 -10.802 18.998 1.00 38.09 114 ARG A N 1
ATOM 899 C CA . ARG A 1 114 ? -33.147 -10.793 18.274 1.00 38.09 114 ARG A CA 1
ATOM 900 C C . ARG A 1 114 ? -33.145 -9.503 17.462 1.00 38.09 114 ARG A C 1
ATOM 902 O O . ARG A 1 114 ? -33.782 -9.464 16.419 1.00 38.09 114 ARG A O 1
ATOM 909 N N . GLY A 1 115 ? -32.466 -8.480 17.983 1.00 34.53 115 GLY A N 1
ATOM 910 C CA . GLY A 1 115 ? -32.376 -7.158 17.369 1.00 34.53 115 GLY A CA 1
ATOM 911 C C . GLY A 1 115 ? -32.136 -7.244 15.865 1.00 34.53 115 GLY A C 1
ATOM 912 O O . GLY A 1 115 ? -31.269 -8.002 15.408 1.00 34.53 115 GLY A O 1
ATOM 913 N N . ASP A 1 116 ? -32.951 -6.499 15.122 1.00 35.88 116 ASP A N 1
ATOM 914 C CA . ASP A 1 116 ? -32.903 -6.444 13.674 1.00 35.88 116 ASP A CA 1
ATOM 915 C C . ASP A 1 116 ? -31.478 -6.158 13.210 1.00 35.88 116 ASP A C 1
ATOM 917 O O . ASP A 1 116 ? -30.794 -5.222 13.635 1.00 35.88 116 ASP A O 1
ATOM 921 N N . ARG A 1 117 ? -30.995 -7.055 12.356 1.00 43.66 117 ARG A N 1
ATOM 922 C CA . ARG A 1 117 ? -29.694 -6.946 11.719 1.00 43.66 117 ARG A CA 1
ATOM 923 C C . ARG A 1 117 ? -29.773 -5.715 10.825 1.00 43.66 117 ARG A C 1
ATOM 925 O O . ARG A 1 117 ? -30.482 -5.768 9.829 1.00 43.66 117 ARG A O 1
ATOM 932 N N . GLY A 1 118 ? -29.073 -4.643 11.198 1.00 34.97 118 GLY A N 1
ATOM 933 C CA . GLY A 1 118 ? -29.055 -3.398 10.433 1.00 34.97 118 GLY A CA 1
ATOM 934 C C . GLY A 1 118 ? -28.867 -3.673 8.944 1.00 34.97 118 GLY A C 1
ATOM 935 O O . GLY A 1 118 ? -27.936 -4.390 8.555 1.00 34.97 118 GLY A O 1
ATOM 936 N N . ASP A 1 119 ? -29.794 -3.154 8.142 1.00 35.38 119 ASP A N 1
ATOM 937 C CA . ASP A 1 119 ? -29.749 -3.252 6.693 1.00 35.38 119 ASP A CA 1
ATOM 938 C C . ASP A 1 119 ? -28.372 -2.796 6.213 1.00 35.38 119 ASP A C 1
ATOM 940 O O . ASP A 1 119 ? -27.913 -1.685 6.493 1.00 35.38 119 ASP A O 1
ATOM 944 N N . LYS A 1 120 ? -27.672 -3.684 5.501 1.00 40.25 120 LYS A N 1
ATOM 945 C CA . LYS A 1 120 ? -26.494 -3.268 4.747 1.00 40.25 120 LYS A CA 1
ATOM 946 C C . LYS A 1 120 ? -26.984 -2.219 3.756 1.00 40.25 120 LYS A C 1
ATOM 948 O O . LYS A 1 120 ? -27.835 -2.529 2.924 1.00 40.25 120 LYS A O 1
ATOM 953 N N . GLY A 1 121 ? -26.448 -1.003 3.857 1.00 39.84 121 GLY A N 1
ATOM 954 C CA . GLY A 1 121 ? -26.669 0.038 2.859 1.00 39.84 121 GLY A CA 1
ATOM 955 C C . GLY A 1 121 ? -26.393 -0.487 1.441 1.00 39.84 121 GLY A C 1
ATOM 956 O O . GLY A 1 121 ? -25.697 -1.499 1.286 1.00 39.84 121 GLY A O 1
ATOM 957 N N . PRO A 1 122 ? -26.952 0.161 0.406 1.00 36.25 122 PRO A N 1
ATOM 958 C CA . PRO A 1 122 ? -26.894 -0.332 -0.965 1.00 36.25 122 PRO A CA 1
ATOM 959 C C . PRO A 1 122 ? -25.450 -0.660 -1.364 1.00 36.25 122 PRO A C 1
ATOM 961 O O . PRO A 1 122 ? -24.569 0.199 -1.322 1.00 36.25 122 PRO A O 1
ATOM 964 N N . GLN A 1 123 ? -25.200 -1.921 -1.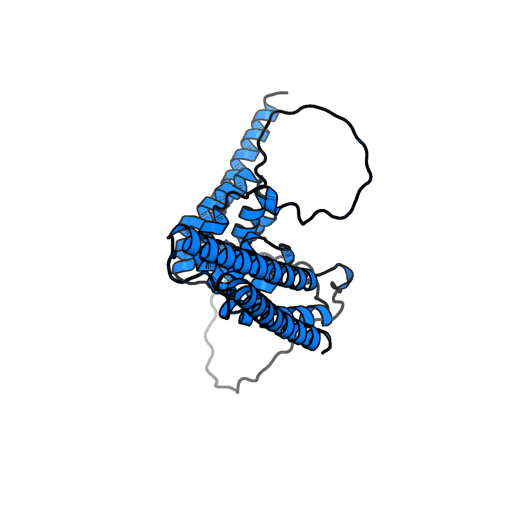728 1.00 47.84 123 GLN A N 1
ATOM 965 C CA . GLN A 1 123 ? -23.933 -2.317 -2.333 1.00 47.84 123 GLN A CA 1
ATOM 966 C C . GLN A 1 123 ? -23.888 -1.708 -3.734 1.00 47.84 123 GLN A C 1
ATOM 968 O O . GLN A 1 123 ? -24.598 -2.153 -4.632 1.00 47.84 123 GLN A O 1
ATOM 973 N N . MET A 1 124 ? -23.085 -0.661 -3.902 1.00 53.88 124 MET A N 1
ATOM 974 C CA . MET A 1 124 ? -22.754 -0.142 -5.225 1.00 53.88 124 MET A CA 1
ATOM 975 C C . MET A 1 124 ? -21.915 -1.203 -5.950 1.00 53.88 124 MET A C 1
ATOM 977 O O . MET A 1 124 ? -20.882 -1.632 -5.431 1.00 53.88 124 MET A O 1
ATOM 981 N N . GLU A 1 125 ? -22.375 -1.668 -7.113 1.00 71.88 125 GLU A N 1
ATOM 982 C CA . GLU A 1 125 ? -21.620 -2.611 -7.941 1.00 71.88 125 GLU A CA 1
ATOM 983 C C . GLU A 1 125 ? -20.680 -1.822 -8.860 1.00 71.88 125 GLU A C 1
ATOM 985 O O . GLU A 1 125 ? -21.110 -0.949 -9.620 1.00 71.88 125 GLU A O 1
ATOM 990 N N . ILE A 1 126 ? -19.386 -2.131 -8.755 1.00 80.56 126 ILE A N 1
ATOM 991 C CA . ILE A 1 126 ? -18.324 -1.571 -9.595 1.00 80.56 126 ILE A CA 1
ATOM 992 C C . ILE A 1 126 ? -18.478 -2.105 -11.024 1.00 80.56 126 ILE A C 1
ATOM 994 O O . ILE A 1 126 ? -18.755 -3.292 -11.213 1.00 80.56 126 ILE A O 1
ATOM 998 N N . SER A 1 127 ? -18.260 -1.248 -12.024 1.00 86.25 127 SER A N 1
ATOM 999 C CA . SER A 1 127 ? -18.269 -1.634 -13.435 1.00 86.25 127 SER A CA 1
ATOM 1000 C C . SER A 1 127 ? -17.308 -2.803 -13.719 1.00 86.25 127 SER A C 1
ATOM 1002 O O . SER A 1 127 ? -16.188 -2.867 -13.204 1.00 86.25 127 SER A O 1
ATOM 1004 N N . GLU A 1 128 ? -17.723 -3.747 -14.573 1.00 86.75 128 GLU A N 1
ATOM 1005 C CA . GLU A 1 128 ? -16.873 -4.884 -14.972 1.00 86.75 128 GLU A CA 1
ATOM 1006 C C . GLU A 1 128 ? -15.547 -4.413 -15.596 1.00 86.75 128 GLU A C 1
ATOM 1008 O O . GLU A 1 128 ? -14.503 -5.037 -15.398 1.00 86.75 128 GLU A O 1
ATOM 1013 N N . ALA A 1 129 ? -15.577 -3.272 -16.294 1.00 88.38 129 ALA A N 1
ATOM 1014 C CA . ALA A 1 129 ? -14.399 -2.637 -16.871 1.00 88.38 129 ALA A CA 1
ATOM 1015 C C . ALA A 1 129 ? -13.403 -2.186 -15.792 1.00 88.38 129 ALA A C 1
ATOM 1017 O O . ALA A 1 129 ? -12.220 -2.524 -15.877 1.00 88.38 129 ALA A O 1
ATOM 1018 N N . LEU A 1 130 ? -13.868 -1.485 -14.751 1.00 90.00 130 LEU A N 1
ATOM 1019 C CA . LEU A 1 130 ? -13.006 -1.058 -13.650 1.00 90.00 130 LEU A CA 1
ATOM 1020 C C . LEU A 1 130 ? -12.467 -2.259 -12.864 1.00 90.00 130 LEU A C 1
ATOM 1022 O O . LEU A 1 130 ? -11.310 -2.258 -12.441 1.00 90.00 130 LEU A O 1
ATOM 1026 N N . GLN A 1 131 ? -13.262 -3.321 -12.719 1.00 91.25 131 GLN A N 1
ATOM 1027 C CA . GLN A 1 131 ? -12.793 -4.559 -12.105 1.00 91.25 131 GLN A CA 1
ATOM 1028 C C . GLN A 1 131 ? -11.675 -5.222 -12.928 1.00 91.25 131 GLN A C 1
ATOM 1030 O O . GLN A 1 131 ? -10.686 -5.669 -12.345 1.00 91.25 131 GLN A O 1
ATOM 1035 N N . GLU A 1 132 ? -11.771 -5.260 -14.266 1.00 91.81 132 GLU A N 1
ATOM 1036 C CA . GLU A 1 132 ? -10.675 -5.746 -15.123 1.00 91.81 132 GLU A CA 1
ATOM 1037 C C . GLU A 1 132 ? -9.416 -4.885 -14.944 1.00 91.81 132 GLU A C 1
ATOM 1039 O O . GLU A 1 132 ? -8.328 -5.433 -14.756 1.00 91.81 132 GLU A O 1
ATOM 1044 N N . VAL A 1 133 ? -9.561 -3.555 -14.958 1.00 93.56 133 VAL A N 1
ATOM 1045 C CA . VAL A 1 133 ? -8.457 -2.602 -14.753 1.00 93.56 133 VAL A CA 1
ATOM 1046 C C . VAL A 1 133 ? -7.756 -2.862 -13.421 1.00 93.56 133 VAL A C 1
ATOM 1048 O O . VAL A 1 133 ? -6.543 -3.077 -13.402 1.00 93.56 133 VAL A O 1
ATOM 1051 N N . ARG A 1 134 ? -8.513 -2.953 -12.321 1.00 95.19 134 ARG A N 1
ATOM 1052 C CA . ARG A 1 134 ? -7.987 -3.234 -10.976 1.00 95.19 134 ARG A CA 1
ATOM 1053 C C . ARG A 1 134 ? -7.232 -4.551 -10.912 1.00 95.19 134 ARG A C 1
ATOM 1055 O O . ARG A 1 134 ? -6.100 -4.572 -10.448 1.00 95.19 134 ARG A O 1
ATOM 1062 N N . VAL A 1 135 ? -7.815 -5.642 -11.413 1.00 95.31 135 VAL A N 1
ATOM 1063 C CA . VAL A 1 135 ? -7.168 -6.966 -11.388 1.00 95.31 135 VAL A CA 1
ATOM 1064 C C . VAL A 1 135 ? -5.828 -6.938 -12.124 1.00 95.31 135 VAL A C 1
ATOM 1066 O O . VAL A 1 135 ? -4.837 -7.484 -11.648 1.00 95.31 135 VAL A O 1
ATOM 1069 N N . VAL A 1 136 ? -5.778 -6.296 -13.289 1.00 96.44 136 VAL A N 1
ATOM 1070 C CA . VAL A 1 136 ? -4.559 -6.225 -14.103 1.00 96.44 136 VAL A CA 1
ATOM 1071 C C . VAL A 1 136 ? -3.501 -5.352 -13.434 1.00 96.44 136 VAL A C 1
ATOM 1073 O O . VAL A 1 136 ? -2.348 -5.771 -13.331 1.00 96.44 136 VAL A O 1
ATOM 1076 N N . THR A 1 137 ? -3.892 -4.174 -12.949 1.00 96.88 137 THR A N 1
ATOM 1077 C CA . THR A 1 137 ? -3.001 -3.252 -12.241 1.00 96.88 137 THR A CA 1
ATOM 1078 C C . THR A 1 137 ? -2.455 -3.877 -10.964 1.00 96.88 137 THR A C 1
ATOM 1080 O O . THR A 1 137 ? -1.246 -3.887 -10.766 1.00 96.88 137 THR A O 1
ATOM 1083 N N . PHE A 1 138 ? -3.304 -4.456 -10.113 1.00 97.69 138 PHE A N 1
ATOM 1084 C CA . PHE A 1 138 ? -2.876 -5.030 -8.837 1.00 97.69 138 PHE A CA 1
ATOM 1085 C C . PHE A 1 138 ? -1.971 -6.249 -9.016 1.00 97.69 138 PHE A C 1
ATOM 1087 O O . PHE A 1 138 ? -0.982 -6.368 -8.299 1.00 97.69 138 PHE A O 1
ATOM 1094 N N . ASN A 1 139 ? -2.211 -7.090 -10.028 1.00 96.88 139 ASN A N 1
ATOM 1095 C CA . ASN A 1 139 ? -1.290 -8.179 -10.363 1.00 96.88 139 ASN A CA 1
ATOM 1096 C C . ASN A 1 139 ? 0.080 -7.659 -10.821 1.00 96.88 139 ASN A C 1
ATOM 1098 O O . ASN A 1 139 ? 1.109 -8.224 -10.455 1.00 96.88 139 ASN A O 1
ATOM 1102 N N . PHE A 1 140 ? 0.110 -6.577 -11.602 1.00 96.75 140 PHE A N 1
ATOM 1103 C CA . PHE A 1 140 ? 1.366 -5.938 -11.992 1.00 96.75 140 PHE A CA 1
ATOM 1104 C C . PHE A 1 140 ? 2.095 -5.335 -10.785 1.00 96.75 140 PHE A C 1
ATOM 1106 O O . PHE A 1 140 ? 3.281 -5.599 -10.598 1.00 96.75 140 PHE A O 1
ATOM 1113 N N . LEU A 1 141 ? 1.387 -4.590 -9.929 1.00 96.94 141 LEU A N 1
ATOM 1114 C CA . LEU A 1 141 ? 1.953 -4.009 -8.709 1.00 96.94 141 LEU A CA 1
ATOM 1115 C C . LEU A 1 141 ? 2.450 -5.085 -7.744 1.00 96.94 141 LEU A C 1
ATOM 1117 O O . LEU A 1 141 ? 3.504 -4.918 -7.141 1.00 96.94 141 LEU A O 1
ATOM 1121 N N . HIS A 1 142 ? 1.748 -6.214 -7.645 1.00 97.06 142 HIS A N 1
ATOM 1122 C CA . HIS A 1 142 ? 2.177 -7.358 -6.852 1.00 97.06 142 HIS A CA 1
ATOM 1123 C C . HIS A 1 142 ? 3.565 -7.857 -7.271 1.00 97.06 142 HIS A C 1
ATOM 1125 O O . HIS A 1 142 ? 4.449 -7.966 -6.417 1.00 97.06 142 HIS A O 1
ATOM 1131 N N . GLN A 1 143 ? 3.770 -8.099 -8.571 1.00 96.06 143 GLN A N 1
ATOM 1132 C CA . GLN A 1 143 ? 5.072 -8.498 -9.119 1.00 96.06 143 GLN A CA 1
ATOM 1133 C C . GLN A 1 143 ? 6.121 -7.398 -8.914 1.00 96.06 143 GLN A C 1
ATOM 1135 O O . GLN A 1 143 ? 7.223 -7.664 -8.442 1.00 96.06 143 GLN A O 1
ATOM 1140 N N . LEU A 1 144 ? 5.755 -6.140 -9.170 1.00 94.75 144 LEU A N 1
ATOM 1141 C CA . LEU A 1 144 ? 6.651 -4.997 -9.010 1.00 94.75 144 LEU A CA 1
ATOM 1142 C C . LEU A 1 144 ? 7.135 -4.822 -7.561 1.00 94.75 144 LEU A C 1
ATOM 1144 O O . LEU A 1 144 ? 8.295 -4.482 -7.335 1.00 94.75 144 LEU A O 1
ATOM 1148 N N . PHE A 1 145 ? 6.266 -5.070 -6.581 1.00 95.69 145 PHE A N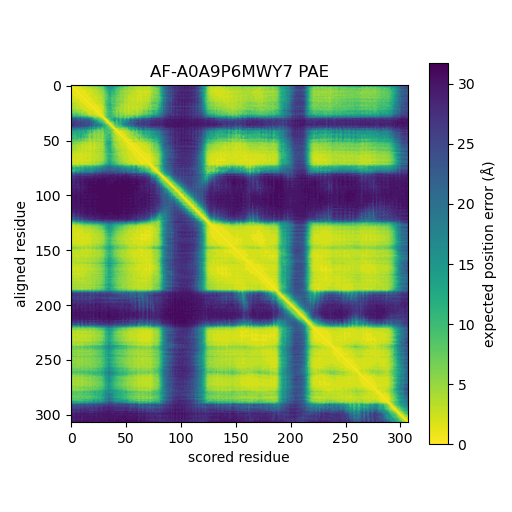 1
ATOM 1149 C CA . PHE A 1 145 ? 6.583 -5.009 -5.152 1.00 95.69 145 PHE A CA 1
ATOM 1150 C C . PHE A 1 145 ? 7.497 -6.149 -4.704 1.00 95.69 145 PHE A C 1
ATOM 1152 O O . PHE A 1 145 ? 8.330 -5.945 -3.820 1.00 95.69 145 PHE A O 1
ATOM 1159 N N . ILE A 1 146 ? 7.366 -7.329 -5.318 1.00 95.31 146 ILE A N 1
ATOM 1160 C CA . ILE A 1 146 ? 8.291 -8.448 -5.096 1.00 95.31 146 ILE A CA 1
ATOM 1161 C C . ILE A 1 146 ? 9.676 -8.092 -5.641 1.00 95.31 146 ILE A C 1
ATOM 1163 O O . ILE A 1 146 ? 10.674 -8.256 -4.937 1.00 95.31 146 ILE A O 1
ATOM 1167 N N . ASP A 1 147 ? 9.727 -7.559 -6.861 1.00 93.12 147 ASP A N 1
ATOM 1168 C CA . ASP A 1 147 ? 10.980 -7.226 -7.537 1.00 93.12 147 ASP A CA 1
ATOM 1169 C C . ASP A 1 147 ? 11.718 -6.055 -6.868 1.00 93.12 147 ASP A C 1
ATOM 1171 O O . ASP A 1 147 ? 12.949 -6.041 -6.810 1.00 93.12 147 ASP A O 1
ATOM 1175 N N . HIS A 1 148 ? 10.983 -5.061 -6.357 1.00 90.38 148 HIS A N 1
ATOM 1176 C CA . HIS A 1 148 ? 11.542 -3.820 -5.811 1.00 90.38 148 HIS A CA 1
ATOM 1177 C C . HIS A 1 148 ? 10.879 -3.451 -4.481 1.00 90.38 148 HIS A C 1
ATOM 1179 O O . HIS A 1 148 ? 9.903 -2.702 -4.423 1.00 90.38 148 HIS A O 1
ATOM 1185 N N . LYS A 1 149 ? 11.490 -3.896 -3.378 1.00 88.75 149 LYS A N 1
ATOM 1186 C CA . LYS A 1 149 ? 10.990 -3.687 -2.005 1.00 88.75 149 LYS A CA 1
ATOM 1187 C C . LYS A 1 149 ? 10.856 -2.222 -1.565 1.00 88.75 149 LYS A C 1
ATOM 1189 O O . LYS A 1 149 ? 10.225 -1.949 -0.549 1.00 88.75 149 LYS A O 1
ATOM 1194 N N . ILE A 1 150 ? 11.437 -1.275 -2.306 1.00 90.62 150 ILE A N 1
ATOM 1195 C CA . ILE A 1 150 ? 11.333 0.158 -2.005 1.00 90.62 150 ILE A CA 1
ATOM 1196 C C . ILE A 1 150 ? 9.978 0.753 -2.419 1.00 90.62 150 ILE A C 1
ATOM 1198 O O . ILE A 1 150 ? 9.497 1.676 -1.764 1.00 90.62 150 ILE A O 1
ATOM 1202 N N . PHE A 1 151 ? 9.332 0.222 -3.465 1.00 93.88 151 PHE A N 1
ATOM 1203 C CA . PHE A 1 151 ? 8.084 0.794 -3.979 1.00 93.88 151 PHE A CA 1
ATOM 1204 C C . PHE A 1 151 ? 6.899 0.690 -3.023 1.00 93.88 151 PHE A C 1
ATOM 1206 O O . PHE A 1 151 ? 6.228 1.707 -2.872 1.00 93.88 151 PHE A O 1
ATOM 1213 N N . PRO A 1 152 ? 6.645 -0.440 -2.329 1.00 94.50 152 PRO A N 1
ATOM 1214 C CA . PRO A 1 152 ? 5.589 -0.486 -1.323 1.00 94.50 152 PRO A CA 1
ATOM 1215 C C . PRO A 1 152 ? 5.716 0.651 -0.310 1.00 94.50 152 PRO A C 1
ATOM 1217 O O . PRO A 1 152 ? 4.729 1.319 -0.013 1.00 94.50 152 PRO A O 1
ATOM 1220 N N . LYS A 1 153 ? 6.939 0.914 0.170 1.00 93.00 153 LYS A N 1
ATOM 1221 C CA . LYS A 1 153 ? 7.206 1.996 1.116 1.00 93.00 153 LYS A CA 1
ATOM 1222 C C . LYS A 1 153 ? 6.945 3.358 0.478 1.00 93.00 153 LYS A C 1
ATOM 1224 O O . LYS A 1 153 ? 6.154 4.121 1.013 1.00 93.00 153 LYS A O 1
ATOM 1229 N N . LEU A 1 154 ? 7.528 3.649 -0.686 1.00 91.44 154 LEU A N 1
ATOM 1230 C CA . LEU A 1 154 ? 7.330 4.939 -1.361 1.00 91.44 154 LEU A CA 1
ATOM 1231 C C . LEU A 1 154 ? 5.853 5.239 -1.642 1.00 91.44 154 LEU A C 1
ATOM 1233 O O . LEU A 1 154 ? 5.379 6.307 -1.277 1.00 91.44 154 LEU A O 1
ATOM 1237 N N . VAL A 1 155 ? 5.125 4.282 -2.214 1.00 92.88 155 VAL A N 1
ATOM 1238 C CA . VAL A 1 155 ? 3.720 4.450 -2.612 1.00 92.88 155 VAL A CA 1
ATOM 1239 C C . VAL A 1 155 ? 2.819 4.706 -1.402 1.00 92.88 155 VAL A C 1
ATOM 1241 O O . VAL A 1 155 ? 1.942 5.558 -1.461 1.00 92.88 155 VAL A O 1
ATOM 1244 N N . HIS A 1 156 ? 3.038 4.017 -0.278 1.00 93.12 156 HIS A N 1
ATOM 1245 C CA . HIS A 1 156 ? 2.210 4.212 0.919 1.00 93.12 156 HIS A CA 1
ATOM 1246 C C . HIS A 1 156 ? 2.622 5.434 1.749 1.00 93.12 156 HIS A C 1
ATOM 1248 O O . HIS A 1 156 ? 1.790 5.957 2.482 1.00 93.12 156 HIS A O 1
ATOM 1254 N N . PHE A 1 157 ? 3.864 5.913 1.620 1.00 91.75 157 PHE A N 1
ATOM 1255 C CA . PHE A 1 157 ? 4.275 7.217 2.154 1.00 91.75 157 PHE A CA 1
ATOM 1256 C C . PHE A 1 157 ? 3.762 8.387 1.299 1.00 91.75 157 PHE A C 1
ATOM 1258 O O . PHE A 1 157 ? 3.485 9.449 1.847 1.00 91.75 157 PHE A O 1
ATOM 1265 N N . GLN A 1 158 ? 3.626 8.198 -0.018 1.00 89.44 158 GLN A N 1
ATOM 1266 C CA . GLN A 1 158 ? 3.003 9.164 -0.934 1.00 89.44 158 GLN A CA 1
ATOM 1267 C C . GLN A 1 158 ? 1.480 9.212 -0.752 1.00 89.44 158 GLN A C 1
ATOM 1269 O O . GLN A 1 158 ? 0.891 10.288 -0.763 1.00 89.44 158 GLN A O 1
ATOM 1274 N N . GLY A 1 159 ? 0.860 8.053 -0.530 1.00 90.88 159 GLY A N 1
ATOM 1275 C CA . GLY A 1 159 ? -0.581 7.925 -0.385 1.00 90.88 159 GLY A CA 1
ATOM 1276 C C . GLY A 1 159 ? -1.329 7.976 -1.721 1.00 90.88 159 GLY A C 1
ATOM 1277 O O . GLY A 1 159 ? -0.809 8.333 -2.773 1.00 90.88 159 GLY A O 1
ATOM 1278 N N . TYR A 1 160 ? -2.588 7.567 -1.667 1.00 93.31 160 TYR A N 1
ATOM 1279 C CA . TYR A 1 160 ? -3.539 7.547 -2.779 1.00 93.31 160 TYR A CA 1
ATOM 1280 C C . TYR A 1 160 ? -4.959 7.577 -2.195 1.00 93.31 160 TYR A C 1
ATOM 1282 O O . TYR A 1 160 ? -5.117 7.576 -0.967 1.00 93.31 160 TYR A O 1
ATOM 1290 N N . ALA A 1 161 ? -6.000 7.615 -3.033 1.00 91.00 161 ALA A N 1
ATOM 1291 C CA . ALA A 1 161 ? -7.374 7.742 -2.549 1.00 91.00 161 ALA A CA 1
ATOM 1292 C C . ALA A 1 161 ? -7.755 6.673 -1.506 1.00 91.00 161 ALA A C 1
ATOM 1294 O O . ALA A 1 161 ? -7.571 5.467 -1.705 1.00 91.00 161 ALA A O 1
ATOM 1295 N N . MET A 1 162 ? -8.357 7.128 -0.401 1.00 89.38 162 MET A N 1
ATOM 1296 C CA . MET A 1 162 ? -8.813 6.279 0.712 1.00 89.38 162 MET A CA 1
ATOM 1297 C C . MET A 1 162 ? -9.782 5.179 0.277 1.00 89.38 162 MET A C 1
ATOM 1299 O O . MET A 1 162 ? -9.754 4.079 0.830 1.00 89.38 162 MET A O 1
ATOM 1303 N N . ASP A 1 163 ? -10.608 5.456 -0.728 1.00 89.88 163 ASP A N 1
ATOM 1304 C CA . ASP A 1 163 ? -11.618 4.521 -1.223 1.00 89.88 163 ASP A CA 1
ATOM 1305 C C . ASP A 1 163 ? -11.010 3.375 -2.047 1.00 89.88 163 ASP A C 1
ATOM 1307 O O . ASP A 1 163 ? -11.612 2.306 -2.174 1.00 89.88 163 ASP A O 1
ATOM 1311 N N . LEU A 1 164 ? -9.796 3.562 -2.580 1.00 93.31 164 LEU A N 1
ATOM 1312 C CA . LEU A 1 164 ? -9.067 2.530 -3.317 1.00 93.31 164 LEU A CA 1
ATOM 1313 C C . LEU A 1 164 ? -8.349 1.547 -2.380 1.00 93.31 164 LEU A C 1
ATOM 1315 O O . LEU A 1 164 ? -8.170 0.381 -2.727 1.00 93.31 164 LEU A O 1
ATOM 1319 N N . LEU A 1 165 ? -7.977 1.989 -1.178 1.00 94.75 165 LEU A N 1
ATOM 1320 C CA . LEU A 1 165 ? -7.177 1.226 -0.216 1.00 94.75 165 LEU A CA 1
ATOM 1321 C C . LEU A 1 165 ? -7.731 -0.178 0.100 1.00 94.75 165 LEU A C 1
ATOM 1323 O O . LEU A 1 165 ? -6.947 -1.129 0.019 1.00 94.75 165 LEU A O 1
ATOM 1327 N N . PRO A 1 166 ? -9.039 -0.382 0.368 1.00 94.50 166 PRO A N 1
ATOM 1328 C CA . PRO A 1 166 ? -9.579 -1.726 0.585 1.00 94.50 166 PRO A CA 1
ATOM 1329 C C . PRO A 1 166 ? -9.364 -2.651 -0.622 1.00 94.50 166 PRO A C 1
ATOM 1331 O O . PRO A 1 166 ? -9.071 -3.835 -0.460 1.00 94.50 166 PRO A O 1
ATOM 1334 N N . ALA A 1 167 ? -9.486 -2.114 -1.841 1.00 94.69 167 ALA A N 1
ATOM 1335 C CA . ALA A 1 167 ? -9.280 -2.876 -3.067 1.00 94.69 167 ALA A CA 1
ATOM 1336 C C . ALA A 1 167 ? -7.796 -3.208 -3.278 1.00 94.69 167 ALA A C 1
ATOM 1338 O O . ALA A 1 167 ? -7.482 -4.339 -3.642 1.00 94.69 167 ALA A O 1
ATOM 1339 N N . THR A 1 168 ? -6.890 -2.269 -2.989 1.00 97.00 168 THR A N 1
ATOM 1340 C CA . THR A 1 168 ? -5.436 -2.480 -3.067 1.00 97.00 168 THR A CA 1
ATOM 1341 C C . THR A 1 168 ? -4.974 -3.571 -2.102 1.00 97.00 168 THR A C 1
ATOM 1343 O O . THR A 1 168 ? -4.276 -4.496 -2.513 1.00 97.00 168 THR A O 1
ATOM 1346 N N . VAL A 1 169 ? -5.401 -3.517 -0.834 1.00 97.00 169 VAL A N 1
ATOM 1347 C CA . VAL A 1 169 ? -5.031 -4.524 0.179 1.00 97.00 169 VAL A CA 1
ATOM 1348 C C . VAL A 1 169 ? -5.622 -5.899 -0.147 1.00 97.00 169 VAL A C 1
ATOM 1350 O O . VAL A 1 169 ? -4.982 -6.922 0.092 1.00 97.00 169 VAL A O 1
ATOM 1353 N N . ALA A 1 170 ? -6.830 -5.949 -0.712 1.00 95.94 170 ALA A N 1
ATOM 1354 C CA . ALA A 1 170 ? -7.449 -7.206 -1.121 1.00 95.94 170 ALA A CA 1
ATOM 1355 C C . ALA A 1 170 ? -6.848 -7.790 -2.412 1.00 95.94 170 ALA A C 1
ATOM 1357 O O . ALA A 1 170 ? -6.847 -9.010 -2.572 1.00 95.94 170 ALA A O 1
ATOM 1358 N N . GLY A 1 171 ? -6.391 -6.936 -3.334 1.00 95.25 171 GLY A N 1
ATOM 1359 C CA . GLY A 1 171 ? -5.955 -7.320 -4.676 1.00 95.25 171 GLY A CA 1
ATOM 1360 C C . GLY A 1 171 ? -4.453 -7.549 -4.844 1.00 95.25 171 GLY A C 1
ATOM 1361 O O . GLY A 1 171 ? -4.064 -8.233 -5.786 1.00 95.25 171 GLY A O 1
ATOM 1362 N N . ILE A 1 172 ? -3.606 -6.994 -3.971 1.00 97.69 172 ILE A N 1
ATOM 1363 C CA . ILE A 1 172 ? -2.147 -7.165 -4.022 1.00 97.69 172 ILE A CA 1
ATOM 1364 C C . ILE A 1 172 ? -1.709 -8.160 -2.941 1.00 97.69 172 ILE A C 1
ATOM 1366 O O . ILE A 1 172 ? -1.626 -7.818 -1.766 1.00 97.69 172 ILE A O 1
ATOM 1370 N N . ASP A 1 173 ? -1.332 -9.380 -3.318 1.00 96.00 173 ASP A N 1
ATOM 1371 C CA . ASP A 1 173 ? -0.961 -10.414 -2.333 1.00 96.00 173 ASP A CA 1
ATOM 1372 C C . ASP A 1 173 ? 0.352 -10.109 -1.578 1.00 96.00 173 ASP A C 1
ATOM 1374 O O . ASP A 1 173 ? 0.537 -10.492 -0.419 1.00 96.00 173 ASP A O 1
ATOM 1378 N N . SER A 1 174 ? 1.270 -9.364 -2.203 1.00 96.69 174 SER A N 1
ATOM 1379 C CA . SER A 1 174 ? 2.551 -8.952 -1.597 1.00 96.69 174 SER A CA 1
ATOM 1380 C C . SER A 1 174 ? 2.425 -7.747 -0.662 1.00 96.69 174 SER A C 1
ATOM 1382 O O . SER A 1 174 ? 3.424 -7.323 -0.089 1.00 96.69 174 SER A O 1
ATOM 1384 N N . ILE A 1 175 ? 1.216 -7.212 -0.453 1.00 96.19 175 ILE A N 1
ATOM 1385 C CA . ILE A 1 175 ? 0.978 -6.015 0.369 1.00 96.19 175 ILE A CA 1
ATOM 1386 C C . ILE A 1 175 ? 1.346 -6.210 1.847 1.00 96.19 175 ILE A C 1
ATOM 1388 O O . ILE A 1 175 ? 1.569 -5.240 2.562 1.00 96.19 175 ILE A O 1
ATOM 1392 N N . HIS A 1 176 ? 1.471 -7.455 2.315 1.00 94.19 176 HIS A N 1
ATOM 1393 C CA . HIS A 1 176 ? 1.912 -7.766 3.677 1.00 94.19 176 HIS A CA 1
ATOM 1394 C C . HIS A 1 176 ? 3.304 -7.197 4.006 1.00 94.19 176 HIS A C 1
ATOM 1396 O O . HIS A 1 176 ? 3.581 -6.939 5.174 1.00 94.19 176 HIS A O 1
ATOM 1402 N N . VAL A 1 177 ? 4.147 -6.922 2.999 1.00 94.56 177 VAL A N 1
ATOM 1403 C CA . VAL A 1 177 ? 5.432 -6.215 3.171 1.00 94.56 177 VAL A CA 1
ATOM 1404 C C . VAL A 1 177 ? 5.265 -4.839 3.830 1.00 94.56 177 VAL A C 1
ATOM 1406 O O . VAL A 1 177 ? 6.192 -4.328 4.449 1.00 94.56 177 VAL A O 1
ATOM 1409 N N . CYS A 1 178 ? 4.073 -4.237 3.746 1.00 94.81 178 CYS A N 1
ATOM 1410 C CA . CYS A 1 178 ? 3.769 -2.971 4.402 1.00 94.81 178 CYS A CA 1
ATOM 1411 C C . CYS A 1 178 ? 3.840 -3.042 5.931 1.00 94.81 178 CYS A C 1
ATOM 1413 O O . CYS A 1 178 ? 4.066 -2.013 6.562 1.00 94.81 178 CYS A O 1
ATOM 1415 N N . LEU A 1 179 ? 3.700 -4.230 6.531 1.00 93.94 179 LEU A N 1
ATOM 1416 C CA . LEU A 1 179 ? 3.830 -4.413 7.979 1.00 93.94 179 LEU A CA 1
ATOM 1417 C C . LEU A 1 179 ? 5.238 -4.063 8.488 1.00 93.94 179 LEU A C 1
ATOM 1419 O O . LEU A 1 179 ? 5.361 -3.578 9.610 1.00 93.94 179 LEU A O 1
ATOM 1423 N N . ASP A 1 180 ? 6.273 -4.231 7.659 1.00 93.56 180 ASP A N 1
ATOM 1424 C CA . ASP A 1 180 ? 7.670 -3.992 8.045 1.00 93.56 180 ASP A CA 1
ATOM 1425 C C . ASP A 1 180 ? 7.962 -2.508 8.330 1.00 93.56 180 ASP A C 1
ATOM 1427 O O . ASP A 1 180 ? 8.814 -2.191 9.155 1.00 93.56 180 ASP A O 1
ATOM 1431 N N . PHE A 1 181 ? 7.253 -1.590 7.664 1.00 93.06 181 PHE A N 1
ATOM 1432 C CA . PHE A 1 181 ? 7.440 -0.138 7.801 1.00 93.06 181 PHE A CA 1
ATOM 1433 C C . PHE A 1 181 ? 6.195 0.590 8.326 1.00 93.06 181 PHE A C 1
ATOM 1435 O O . PHE A 1 181 ? 6.163 1.821 8.360 1.00 93.06 181 PHE A O 1
ATOM 1442 N N . LEU A 1 182 ? 5.156 -0.144 8.736 1.00 92.44 182 LEU A N 1
ATOM 1443 C CA . LEU A 1 182 ? 3.873 0.434 9.139 1.00 92.44 182 LEU A CA 1
ATOM 1444 C C . LEU A 1 182 ? 4.010 1.398 10.323 1.00 92.44 182 LEU A C 1
ATOM 1446 O O . LEU A 1 182 ? 3.370 2.446 10.347 1.00 92.44 182 LEU A O 1
ATOM 1450 N N . GLN A 1 183 ? 4.875 1.066 11.283 1.00 91.94 183 GLN A N 1
ATOM 1451 C CA . GLN A 1 183 ? 5.153 1.932 12.429 1.00 91.94 183 GLN A CA 1
ATOM 1452 C C . GLN A 1 183 ? 5.774 3.260 11.979 1.00 91.94 183 GLN A C 1
ATOM 1454 O O . GLN A 1 183 ? 5.316 4.321 12.393 1.00 91.94 183 GLN A O 1
ATOM 1459 N N . GLU A 1 184 ? 6.754 3.222 11.070 1.00 92.69 184 GLU A N 1
ATOM 1460 C CA . GLU A 1 184 ? 7.355 4.441 10.515 1.00 92.69 184 GLU A CA 1
ATOM 1461 C C . GLU A 1 184 ? 6.306 5.325 9.829 1.00 92.69 184 GLU A C 1
ATOM 1463 O O . GLU A 1 184 ? 6.359 6.544 9.953 1.00 92.69 184 GLU A O 1
ATOM 1468 N N . LEU A 1 185 ? 5.340 4.715 9.136 1.00 90.81 185 LEU A N 1
ATOM 1469 C CA . LEU A 1 185 ? 4.270 5.434 8.449 1.00 90.81 185 LEU A CA 1
ATOM 1470 C C . LEU A 1 185 ? 3.261 6.061 9.433 1.00 90.81 185 LEU A C 1
ATOM 1472 O O . LEU A 1 185 ? 2.849 7.203 9.247 1.00 90.81 185 LEU A O 1
ATOM 1476 N N . LEU A 1 186 ? 2.898 5.358 10.512 1.00 90.81 186 LEU A N 1
ATOM 1477 C CA . LEU A 1 186 ? 1.968 5.844 11.549 1.00 90.81 186 LEU A CA 1
ATOM 1478 C C . LEU A 1 186 ? 2.500 7.052 12.333 1.00 90.81 186 LEU A C 1
ATOM 1480 O O . LEU A 1 186 ? 1.717 7.903 12.778 1.00 90.81 186 LEU A O 1
ATOM 1484 N N . PHE A 1 187 ? 3.820 7.118 12.502 1.00 89.00 187 PHE A N 1
ATOM 1485 C CA . PHE A 1 187 ? 4.522 8.194 13.205 1.00 89.00 187 PHE A CA 1
ATOM 1486 C C . PHE A 1 187 ? 5.251 9.154 12.265 1.00 89.00 187 PHE A C 1
ATOM 1488 O O . PHE A 1 187 ? 6.000 10.013 12.731 1.00 89.00 187 PHE A O 1
ATOM 1495 N N . ALA A 1 188 ? 5.044 9.035 10.952 1.00 83.00 188 ALA A N 1
ATOM 1496 C CA . ALA A 1 188 ? 5.652 9.941 9.996 1.00 83.00 188 ALA A CA 1
ATOM 1497 C C . ALA A 1 188 ? 5.197 11.376 10.298 1.00 83.00 188 ALA A C 1
ATOM 1499 O O . ALA A 1 188 ? 4.005 11.680 10.267 1.00 83.00 188 ALA A O 1
ATOM 1500 N N . ASN A 1 189 ? 6.141 12.275 10.572 1.00 64.62 189 ASN A N 1
ATOM 1501 C CA . ASN A 1 189 ? 5.881 13.709 10.527 1.00 64.62 189 ASN A CA 1
ATOM 1502 C C . ASN A 1 189 ? 5.943 14.116 9.056 1.00 64.62 189 ASN A C 1
ATOM 1504 O O . ASN A 1 189 ? 7.017 14.100 8.457 1.00 64.62 189 ASN A O 1
ATOM 1508 N N . ALA A 1 190 ? 4.790 14.410 8.460 1.00 51.16 190 ALA A N 1
ATOM 1509 C CA . ALA A 1 190 ? 4.706 14.760 7.051 1.00 51.16 190 ALA A CA 1
ATOM 1510 C C . ALA A 1 190 ? 5.595 15.980 6.741 1.00 51.16 190 ALA A C 1
ATOM 1512 O O . ALA A 1 190 ? 5.381 17.046 7.327 1.00 51.16 190 ALA A O 1
ATOM 1513 N N . PRO A 1 191 ? 6.572 15.894 5.822 1.00 45.09 191 PRO A N 1
ATOM 1514 C CA . PRO A 1 191 ? 7.112 17.098 5.221 1.00 45.09 191 PRO A CA 1
ATOM 1515 C C . PRO A 1 191 ? 6.023 17.698 4.322 1.00 45.09 191 PRO A C 1
ATOM 1517 O O . PRO A 1 191 ? 5.482 17.018 3.449 1.00 45.09 191 PRO A O 1
ATOM 1520 N N . ALA A 1 192 ? 5.716 18.983 4.517 1.00 43.28 192 ALA A N 1
ATOM 1521 C CA . ALA A 1 192 ? 4.669 19.727 3.802 1.00 43.28 192 ALA A CA 1
ATOM 1522 C C . ALA A 1 192 ? 4.750 19.655 2.256 1.00 43.28 192 ALA A C 1
ATOM 1524 O O . ALA A 1 192 ? 3.802 20.014 1.566 1.00 43.28 192 ALA A O 1
ATOM 1525 N N . SER A 1 193 ? 5.863 19.176 1.693 1.00 42.69 193 SER A N 1
ATOM 1526 C CA . SER A 1 193 ? 6.085 19.032 0.254 1.00 42.69 193 SER A CA 1
ATOM 1527 C C . SER A 1 193 ? 5.374 17.842 -0.406 1.00 42.69 193 SER A C 1
ATOM 1529 O O . SER A 1 193 ? 5.310 17.818 -1.632 1.00 42.69 193 SER A O 1
ATOM 1531 N N . MET A 1 194 ? 4.835 16.872 0.347 1.00 45.47 194 MET A N 1
ATOM 1532 C CA . MET A 1 194 ? 4.136 15.706 -0.234 1.00 45.47 194 MET A CA 1
ATOM 1533 C C . MET A 1 194 ? 2.635 15.918 -0.485 1.00 45.47 194 MET A C 1
ATOM 1535 O O . MET A 1 194 ? 2.021 15.135 -1.197 1.00 45.47 194 MET A O 1
ATOM 1539 N N . LEU A 1 195 ? 2.051 17.000 0.036 1.00 48.53 195 LEU A N 1
ATOM 1540 C CA . LEU A 1 195 ? 0.621 17.315 -0.102 1.00 48.53 195 LEU A CA 1
ATOM 1541 C C . LEU A 1 195 ? 0.309 18.230 -1.301 1.00 48.53 195 LEU A C 1
ATOM 1543 O O . LEU A 1 195 ? -0.850 18.506 -1.598 1.00 48.53 195 LEU A O 1
ATOM 1547 N N . ALA A 1 196 ? 1.335 18.701 -2.016 1.00 38.91 196 ALA A N 1
ATOM 1548 C CA . ALA A 1 196 ? 1.179 19.670 -3.101 1.00 38.91 196 ALA A CA 1
ATOM 1549 C C . ALA A 1 196 ? 0.728 19.061 -4.446 1.00 38.91 196 ALA A C 1
ATOM 1551 O O . ALA A 1 196 ? 0.527 19.804 -5.405 1.00 38.91 196 ALA A O 1
ATOM 1552 N N . SER A 1 197 ? 0.567 17.738 -4.551 1.00 37.9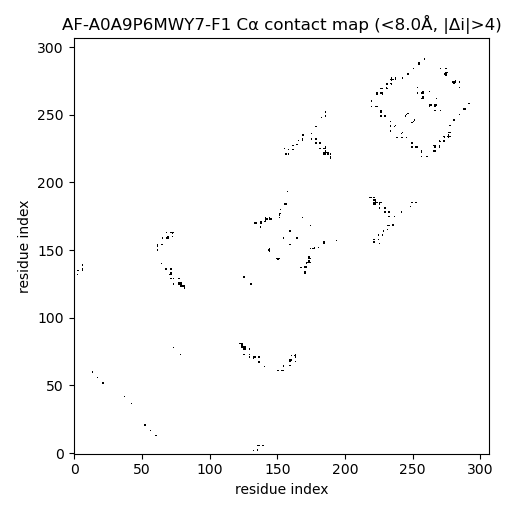7 197 SER A N 1
ATOM 1553 C CA . SER A 1 197 ? 0.250 17.077 -5.829 1.00 37.97 197 SER A CA 1
ATOM 1554 C C . SER A 1 197 ? -1.242 16.829 -6.075 1.00 37.97 197 SER A C 1
ATOM 1556 O O . SER A 1 197 ? -1.602 16.441 -7.178 1.00 37.97 197 SER A O 1
ATOM 1558 N N . SER A 1 198 ? -2.120 17.108 -5.110 1.00 38.78 198 SER A N 1
ATOM 1559 C CA . SER A 1 198 ? -3.569 16.855 -5.218 1.00 38.78 198 SER A CA 1
ATOM 1560 C C . SER A 1 198 ? -4.428 18.108 -5.465 1.00 38.78 198 SER A C 1
ATOM 1562 O O . SER A 1 198 ? -5.625 18.092 -5.198 1.00 38.78 198 SER A O 1
ATOM 1564 N N . SER A 1 199 ? -3.853 19.182 -6.022 1.00 33.38 199 SER A N 1
ATOM 1565 C CA . SER A 1 199 ? -4.595 20.417 -6.330 1.00 33.38 199 SER A CA 1
ATOM 1566 C C . SER A 1 199 ? -4.263 20.977 -7.716 1.00 33.38 199 SER A C 1
ATOM 1568 O O . SER A 1 199 ? -3.564 21.980 -7.848 1.00 33.38 199 SER A O 1
ATOM 1570 N N . ILE A 1 200 ? -4.810 20.365 -8.767 1.00 34.53 200 ILE A N 1
ATOM 1571 C CA . ILE A 1 200 ? -5.097 21.060 -10.029 1.00 34.53 200 ILE A CA 1
ATOM 1572 C C . ILE A 1 200 ? -6.605 20.910 -10.270 1.00 34.53 200 ILE A C 1
ATOM 1574 O O . ILE A 1 200 ? -7.086 19.784 -10.321 1.00 34.53 200 ILE A O 1
ATOM 1578 N N . VAL A 1 201 ? -7.296 22.056 -10.437 1.00 30.03 201 VAL A N 1
ATOM 1579 C CA . VAL A 1 201 ? -8.763 22.294 -10.580 1.00 30.03 201 VAL A CA 1
ATOM 1580 C C . VAL A 1 201 ? -9.443 22.570 -9.217 1.00 30.03 201 VAL A C 1
ATOM 1582 O O . VAL A 1 201 ? -9.500 21.695 -8.372 1.00 30.03 201 VAL A O 1
ATOM 1585 N N . SER A 1 202 ? -9.957 23.756 -8.856 1.00 29.34 202 SER A N 1
ATOM 1586 C CA . SER A 1 202 ? -10.553 24.859 -9.626 1.00 29.34 202 SER A CA 1
ATOM 1587 C C . SER A 1 202 ? -10.259 26.231 -9.005 1.00 29.34 202 SER A C 1
ATOM 1589 O O . SER A 1 202 ? -10.471 26.454 -7.815 1.00 29.34 202 SER A O 1
ATOM 1591 N N . SER A 1 203 ? -9.854 27.185 -9.838 1.00 29.94 203 SER A N 1
ATOM 1592 C CA . SER A 1 203 ? -9.862 28.615 -9.535 1.00 29.94 203 SER A CA 1
ATOM 1593 C C . SER A 1 203 ? -11.228 29.218 -9.868 1.00 29.94 203 SER A C 1
ATOM 1595 O O . SER A 1 203 ? -11.587 29.213 -11.039 1.00 29.94 203 SER A O 1
ATOM 1597 N N . THR A 1 204 ? -11.936 29.768 -8.877 1.00 28.62 204 THR A N 1
ATOM 1598 C CA . THR A 1 204 ? -12.674 31.054 -8.934 1.00 28.62 204 THR A CA 1
ATOM 1599 C C . THR A 1 204 ? -13.397 31.274 -7.603 1.00 28.62 204 THR A C 1
ATOM 1601 O O . THR A 1 204 ? -14.275 30.492 -7.254 1.00 28.62 204 THR A O 1
ATOM 1604 N N . GLY A 1 205 ? -13.066 32.350 -6.880 1.00 27.52 205 GLY A N 1
ATOM 1605 C CA . GLY A 1 205 ? -13.815 32.763 -5.688 1.00 27.52 205 GLY A CA 1
ATOM 1606 C C . GLY A 1 205 ? -13.007 33.626 -4.723 1.00 27.52 205 GLY A C 1
ATOM 1607 O O . GLY A 1 205 ? -12.444 33.134 -3.756 1.00 27.52 205 GLY A O 1
ATOM 1608 N N . THR A 1 206 ? -12.942 34.921 -5.010 1.00 30.08 206 THR A N 1
ATOM 1609 C CA . THR A 1 206 ? -12.438 36.004 -4.153 1.00 30.08 206 THR A CA 1
ATOM 1610 C C . THR A 1 206 ? -13.159 36.094 -2.800 1.00 30.08 206 THR A C 1
ATOM 1612 O O . THR A 1 206 ? -14.388 36.087 -2.773 1.00 30.08 206 THR A O 1
ATOM 1615 N N . GLY A 1 207 ? -12.419 36.314 -1.707 1.00 25.75 207 GLY A N 1
ATOM 1616 C CA . GLY A 1 207 ? -12.980 36.712 -0.409 1.00 25.75 207 GLY A CA 1
ATOM 1617 C C . GLY A 1 207 ? -11.908 36.986 0.653 1.00 25.75 207 GLY A C 1
ATOM 1618 O O . GLY A 1 207 ? -11.188 36.083 1.058 1.00 25.75 207 GLY A O 1
ATOM 1619 N N . LEU A 1 208 ? -11.794 38.250 1.066 1.00 27.55 208 LEU A N 1
ATOM 1620 C CA . LEU A 1 208 ? -10.917 38.771 2.123 1.00 27.55 208 LEU A CA 1
ATOM 1621 C C . LEU A 1 208 ? -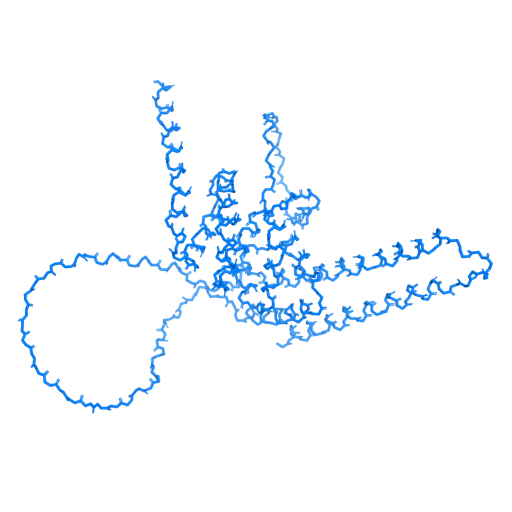11.348 38.322 3.536 1.00 27.55 208 LEU A C 1
ATOM 1623 O O . LEU A 1 208 ? -12.544 38.208 3.782 1.00 27.55 208 LEU A O 1
ATOM 1627 N N . GLY A 1 209 ? -10.402 38.251 4.490 1.00 26.12 209 GLY A N 1
ATOM 1628 C CA . GLY A 1 209 ? -10.719 38.467 5.916 1.00 26.12 209 GLY A CA 1
ATOM 1629 C C . GLY A 1 209 ? -9.925 37.681 6.973 1.00 26.12 209 GLY A C 1
ATOM 1630 O O . GLY A 1 209 ? -10.329 36.598 7.359 1.00 26.12 209 GLY A O 1
ATOM 1631 N N . SER A 1 210 ? -8.839 38.298 7.456 1.00 27.05 210 SER A N 1
ATOM 1632 C CA . SER A 1 210 ? -8.340 38.423 8.848 1.00 27.05 210 SER A CA 1
ATOM 1633 C C . SER A 1 210 ? -8.527 37.318 9.916 1.00 27.05 210 SER A C 1
ATOM 1635 O O . SER A 1 210 ? -9.642 37.002 10.310 1.00 27.05 210 SER A O 1
ATOM 1637 N N . GLY A 1 211 ? -7.398 36.954 10.549 1.00 28.09 211 GLY A N 1
ATOM 1638 C CA . GLY A 1 211 ? -7.241 36.912 12.015 1.00 28.09 211 GLY A CA 1
ATOM 1639 C C . GLY A 1 211 ? -7.752 35.683 12.776 1.00 28.09 211 GLY A C 1
ATOM 1640 O O . GLY A 1 211 ? -8.937 35.570 13.059 1.00 28.09 211 GLY A O 1
ATOM 1641 N N . GLY A 1 212 ? -6.835 34.829 13.244 1.00 24.22 212 GLY A N 1
ATOM 1642 C CA . GLY A 1 212 ? -7.140 33.780 14.221 1.00 24.22 212 GLY A CA 1
ATOM 1643 C C . GLY A 1 212 ? -5.879 33.077 14.716 1.00 24.22 212 GLY A C 1
ATOM 1644 O O . GLY A 1 212 ? -5.056 32.648 13.915 1.00 24.22 212 GLY A O 1
ATOM 1645 N N . SER A 1 213 ? -5.727 33.022 16.039 1.00 24.98 213 SER A N 1
ATOM 1646 C CA . SER A 1 213 ? -4.709 32.321 16.831 1.00 24.98 213 SER A CA 1
ATOM 1647 C C . SER A 1 213 ? -4.165 31.047 16.179 1.00 24.98 213 SER A C 1
ATOM 1649 O O . SER A 1 213 ? -4.930 30.154 15.824 1.00 24.98 213 SER A O 1
ATOM 1651 N N . GLY A 1 214 ? -2.836 30.973 16.059 1.00 28.20 214 GLY A N 1
ATOM 1652 C CA . GLY A 1 214 ? -2.106 29.861 15.457 1.00 28.20 214 GLY A CA 1
ATOM 1653 C C . GLY A 1 214 ? -2.239 28.566 16.250 1.00 28.20 214 GLY A C 1
ATOM 1654 O O . GLY A 1 214 ? -1.340 28.188 16.992 1.00 28.20 214 GLY A O 1
ATOM 1655 N N . GLU A 1 215 ? -3.348 27.869 16.053 1.00 32.78 215 GLU A N 1
ATOM 1656 C CA . GLU A 1 215 ? -3.416 26.435 16.254 1.00 32.78 215 GLU A CA 1
ATOM 1657 C C . GLU A 1 215 ? -2.802 25.808 15.003 1.00 32.78 215 GLU A C 1
ATOM 1659 O O . GLU A 1 215 ? -3.349 25.897 13.900 1.00 32.78 215 GLU A O 1
ATOM 1664 N N . VAL A 1 216 ? -1.594 25.262 15.146 1.00 33.81 216 VAL A N 1
ATOM 1665 C CA . VAL A 1 216 ? -0.930 24.522 14.073 1.00 33.81 216 VAL A CA 1
ATOM 1666 C C . VAL A 1 216 ? -1.792 23.293 13.798 1.00 33.81 216 VAL A C 1
ATOM 1668 O O . VAL A 1 216 ? -1.623 22.254 14.431 1.00 33.81 216 VAL A O 1
ATOM 1671 N N . ARG A 1 217 ? -2.748 23.407 12.870 1.00 40.44 217 ARG A N 1
ATOM 1672 C CA . ARG A 1 217 ? -3.409 22.254 12.260 1.00 40.44 217 ARG A CA 1
ATOM 1673 C C . ARG A 1 217 ? -2.326 21.484 11.524 1.00 40.44 217 ARG A C 1
ATOM 1675 O O . ARG A 1 217 ? -2.000 21.785 10.380 1.00 40.44 217 ARG A O 1
ATOM 1682 N N . ILE A 1 218 ? -1.710 20.539 12.223 1.00 50.38 218 ILE A N 1
ATOM 1683 C CA . ILE A 1 218 ? -0.855 19.543 11.596 1.00 50.38 218 ILE A CA 1
ATOM 1684 C C . ILE A 1 218 ? -1.758 18.825 10.598 1.00 50.38 218 ILE A C 1
ATOM 1686 O O . ILE A 1 218 ? -2.803 18.303 10.984 1.00 50.38 218 ILE A O 1
ATOM 1690 N N . ASP A 1 219 ? -1.384 18.849 9.325 1.00 58.38 219 ASP A N 1
ATOM 1691 C CA . ASP A 1 219 ? -2.083 18.107 8.287 1.00 58.38 219 ASP A CA 1
ATOM 1692 C C . ASP A 1 219 ? -1.890 16.607 8.572 1.00 58.38 219 ASP A C 1
ATOM 1694 O O . ASP A 1 219 ? -0.878 16.009 8.208 1.00 58.38 219 ASP A O 1
ATOM 1698 N N . GLN A 1 220 ? -2.810 16.023 9.354 1.00 68.44 220 GLN A N 1
ATOM 1699 C CA . GLN A 1 220 ? -2.746 14.629 9.812 1.00 68.44 220 GLN A CA 1
ATOM 1700 C C . GLN A 1 220 ? -3.097 13.634 8.689 1.00 68.44 220 GLN A C 1
ATOM 1702 O O . GLN A 1 220 ? -3.244 12.437 8.944 1.00 68.44 220 GLN A O 1
ATOM 1707 N N . ALA A 1 221 ? -3.292 14.104 7.450 1.00 79.50 221 ALA A N 1
ATOM 1708 C CA . ALA A 1 221 ? -3.719 13.274 6.330 1.00 79.50 221 ALA A CA 1
ATOM 1709 C C . ALA A 1 221 ? -2.832 12.026 6.127 1.00 79.50 221 ALA A C 1
ATOM 1711 O O . ALA A 1 221 ? -3.395 10.938 5.964 1.00 79.50 221 ALA A O 1
ATOM 1712 N N . PRO A 1 222 ? -1.487 12.096 6.240 1.00 85.31 222 PRO A N 1
ATOM 1713 C CA . PRO A 1 222 ? -0.639 10.910 6.096 1.00 85.31 222 PRO A CA 1
ATOM 1714 C C . PRO A 1 222 ? -0.796 9.907 7.240 1.00 85.31 222 PRO A C 1
ATOM 1716 O O . PRO A 1 222 ? -0.804 8.701 7.010 1.00 85.31 222 PRO A O 1
ATOM 1719 N N . GLN A 1 223 ? -0.977 10.373 8.477 1.00 89.19 223 GLN A N 1
ATOM 1720 C CA . GLN A 1 223 ? -1.134 9.487 9.631 1.00 89.19 223 GLN A CA 1
ATOM 1721 C C . GLN A 1 223 ? -2.537 8.868 9.676 1.00 89.19 223 GLN A C 1
ATOM 1723 O O . GLN A 1 223 ? -2.688 7.718 10.086 1.00 89.19 223 GLN A O 1
ATOM 1728 N N . VAL A 1 224 ? -3.558 9.577 9.187 1.00 90.88 224 VAL A N 1
ATOM 1729 C CA . VAL A 1 224 ? -4.901 9.018 8.972 1.00 90.88 224 VAL A CA 1
ATOM 1730 C C . VAL A 1 224 ? -4.883 7.976 7.846 1.00 90.88 224 VAL A C 1
ATOM 1732 O O . VAL A 1 224 ? -5.465 6.903 8.019 1.00 90.88 224 VAL A O 1
ATOM 1735 N N . PHE A 1 225 ? -4.161 8.226 6.742 1.00 93.56 225 PHE A N 1
ATOM 1736 C CA . PHE A 1 225 ? -3.906 7.221 5.696 1.00 93.56 225 PHE A CA 1
ATOM 1737 C C . PHE A 1 225 ? -3.240 5.976 6.298 1.00 93.56 225 PHE A C 1
ATOM 1739 O O . PHE A 1 225 ? -3.704 4.853 6.092 1.00 93.56 225 PHE A O 1
ATOM 1746 N N . ALA A 1 226 ? -2.185 6.174 7.092 1.00 94.44 226 ALA A N 1
ATOM 1747 C CA . ALA A 1 226 ? -1.437 5.106 7.744 1.00 94.44 226 ALA A CA 1
ATOM 1748 C C . ALA A 1 226 ? -2.320 4.259 8.666 1.00 94.44 226 ALA A C 1
ATOM 1750 O O . ALA A 1 226 ? -2.257 3.031 8.629 1.00 94.44 226 ALA A O 1
ATOM 1751 N N . LEU A 1 227 ? -3.175 4.908 9.463 1.00 95.25 227 LEU A N 1
ATOM 1752 C CA . LEU A 1 227 ? -4.124 4.237 10.348 1.00 95.25 227 LEU A CA 1
ATOM 1753 C C . LEU A 1 227 ? -5.124 3.392 9.556 1.00 95.25 227 LEU A C 1
ATOM 1755 O O . LEU A 1 227 ? -5.404 2.249 9.924 1.00 95.25 227 LEU A O 1
ATOM 1759 N N . ARG A 1 228 ? -5.636 3.931 8.446 1.00 95.44 228 ARG A N 1
ATOM 1760 C CA . ARG A 1 228 ? -6.550 3.202 7.567 1.00 95.44 228 ARG A CA 1
ATOM 1761 C C . ARG A 1 228 ? -5.870 1.980 6.955 1.00 95.44 228 ARG A C 1
ATOM 1763 O O . ARG A 1 228 ? -6.446 0.894 6.979 1.00 95.44 228 ARG A O 1
ATOM 1770 N N . LEU A 1 229 ? -4.643 2.137 6.459 1.00 96.31 229 LEU A N 1
ATOM 1771 C CA . LEU A 1 229 ? -3.831 1.037 5.934 1.00 96.31 229 LEU A CA 1
ATOM 1772 C C . LEU A 1 229 ? -3.601 -0.038 6.999 1.00 96.31 229 LEU A C 1
ATOM 1774 O O . LEU A 1 229 ? -3.821 -1.217 6.730 1.00 96.31 229 LEU A O 1
ATOM 1778 N N . ALA A 1 230 ? -3.217 0.373 8.208 1.00 96.44 230 ALA A N 1
ATOM 1779 C CA . ALA A 1 230 ? -2.993 -0.518 9.339 1.00 96.44 230 ALA A CA 1
ATOM 1780 C C . ALA A 1 230 ? -4.231 -1.374 9.634 1.00 96.44 230 ALA A C 1
ATOM 1782 O O . ALA A 1 230 ? -4.131 -2.595 9.725 1.00 96.44 230 ALA A O 1
ATOM 1783 N N . ALA A 1 231 ? -5.409 -0.747 9.705 1.00 96.44 231 ALA A N 1
ATOM 1784 C CA . ALA A 1 231 ? -6.663 -1.443 9.968 1.00 96.44 231 ALA A CA 1
ATOM 1785 C C . ALA A 1 231 ? -6.969 -2.521 8.913 1.00 96.44 231 ALA A C 1
ATOM 1787 O O . ALA A 1 231 ? -7.291 -3.656 9.267 1.00 96.44 231 ALA A O 1
ATOM 1788 N N . HIS A 1 232 ? -6.810 -2.201 7.625 1.00 97.25 232 HIS A N 1
ATOM 1789 C CA . HIS A 1 232 ? -7.041 -3.156 6.532 1.00 97.25 232 HIS A CA 1
ATOM 1790 C C . HIS A 1 232 ? -6.001 -4.280 6.487 1.00 97.25 232 HIS A C 1
ATOM 1792 O O . HIS A 1 232 ? -6.357 -5.428 6.225 1.00 97.25 232 HIS A O 1
ATOM 1798 N N . LEU A 1 233 ? -4.731 -3.991 6.783 1.00 96.38 233 LEU A N 1
ATOM 1799 C CA . LEU A 1 233 ? -3.694 -5.023 6.892 1.00 96.38 233 LEU A CA 1
ATOM 1800 C C . LEU A 1 233 ? -3.979 -5.982 8.053 1.00 96.38 233 LEU A C 1
ATOM 1802 O O . LEU A 1 233 ? -3.851 -7.192 7.884 1.00 96.38 233 LEU A O 1
ATOM 1806 N N . CYS A 1 234 ? -4.422 -5.463 9.200 1.00 95.69 234 CYS A N 1
ATOM 1807 C CA . CYS A 1 234 ? -4.839 -6.267 10.348 1.00 95.69 234 CYS A CA 1
ATOM 1808 C C . CYS A 1 234 ? -6.063 -7.145 10.043 1.00 95.69 234 CYS A C 1
ATOM 1810 O O . CYS A 1 234 ? -6.094 -8.304 10.452 1.00 95.69 234 CYS A O 1
ATOM 1812 N N . GLU A 1 235 ? -7.060 -6.628 9.313 1.00 95.56 235 GLU A N 1
ATOM 1813 C CA . GLU A 1 235 ? -8.218 -7.424 8.878 1.00 95.56 235 GLU A CA 1
ATOM 1814 C C . GLU A 1 235 ? -7.810 -8.525 7.893 1.00 95.56 235 GLU A C 1
ATOM 1816 O O . GLU A 1 235 ? -8.298 -9.654 7.982 1.00 95.56 235 GLU A O 1
ATOM 1821 N N . ARG A 1 236 ? -6.908 -8.213 6.957 1.00 94.62 236 ARG A N 1
ATOM 1822 C CA . ARG A 1 236 ? -6.468 -9.156 5.926 1.00 94.62 236 ARG A CA 1
ATOM 1823 C C . ARG A 1 236 ? -5.529 -10.233 6.469 1.00 94.62 236 ARG A C 1
ATOM 1825 O O . ARG A 1 236 ? -5.622 -11.379 6.032 1.00 94.62 236 ARG A O 1
ATOM 1832 N N . PHE A 1 237 ? -4.651 -9.880 7.405 1.00 94.69 237 PHE A N 1
ATOM 1833 C CA . PHE A 1 237 ? -3.612 -10.753 7.952 1.00 94.69 237 PHE A CA 1
ATOM 1834 C C . PHE A 1 237 ? -3.691 -10.815 9.489 1.00 94.69 237 PHE A C 1
ATOM 1836 O O . PHE A 1 237 ? -2.835 -10.245 10.163 1.00 94.69 237 PHE A O 1
ATOM 1843 N N . PRO A 1 238 ? -4.680 -11.522 10.073 1.00 91.56 238 PRO A N 1
ATOM 1844 C CA . PRO A 1 238 ? -4.847 -11.623 11.523 1.00 91.56 238 PRO A CA 1
ATOM 1845 C C . PRO A 1 238 ? -3.825 -12.597 12.139 1.00 91.56 238 PRO A C 1
ATOM 1847 O O . PRO A 1 238 ? -4.128 -13.744 12.471 1.00 91.56 238 PRO A O 1
ATOM 1850 N N . LEU A 1 239 ? -2.581 -12.143 12.270 1.00 92.81 239 LEU A N 1
ATOM 1851 C CA . LEU A 1 239 ? -1.452 -12.874 12.845 1.00 92.81 239 LEU A CA 1
ATOM 1852 C C . LEU A 1 239 ? -1.175 -12.413 14.289 1.00 92.81 239 LEU A C 1
ATOM 1854 O O . LEU A 1 239 ? -1.606 -11.343 14.719 1.00 92.81 239 LEU A O 1
ATOM 1858 N N . ARG A 1 240 ? -0.395 -13.191 15.054 1.00 91.69 240 ARG A N 1
ATOM 1859 C CA . ARG A 1 240 ? 0.011 -12.788 16.419 1.00 91.69 240 ARG A CA 1
ATOM 1860 C C . ARG A 1 240 ? 0.817 -11.486 16.424 1.00 91.69 240 ARG A C 1
ATOM 1862 O O . ARG A 1 240 ? 0.543 -10.613 17.236 1.00 91.69 240 ARG A O 1
ATOM 1869 N N . ASN A 1 241 ? 1.739 -11.326 15.476 1.00 91.50 241 ASN A N 1
ATOM 1870 C CA . ASN A 1 241 ? 2.561 -10.117 15.369 1.00 91.50 241 ASN A CA 1
ATOM 1871 C C . ASN A 1 241 ? 1.713 -8.873 15.061 1.00 91.50 241 ASN A C 1
ATOM 1873 O O . ASN A 1 241 ? 1.954 -7.809 15.619 1.00 91.50 241 ASN A O 1
ATOM 1877 N N . THR A 1 242 ? 0.697 -9.003 14.201 1.00 92.81 242 THR A N 1
ATOM 1878 C CA . THR A 1 242 ? -0.217 -7.896 13.884 1.00 92.81 242 THR A CA 1
ATOM 1879 C C . THR A 1 242 ? -1.149 -7.565 15.044 1.00 92.81 242 THR A C 1
ATOM 1881 O O . THR A 1 242 ? -1.514 -6.407 15.190 1.00 92.81 242 THR A O 1
ATOM 1884 N N . LEU A 1 243 ? -1.515 -8.550 15.875 1.00 93.88 243 LEU A N 1
ATOM 1885 C CA . LEU A 1 243 ? -2.268 -8.307 17.107 1.00 93.88 243 LEU A CA 1
ATOM 1886 C C . LEU A 1 243 ? -1.416 -7.531 18.119 1.00 93.88 243 LEU A C 1
ATOM 1888 O O . LEU A 1 243 ? -1.865 -6.508 18.620 1.00 93.88 243 LEU A O 1
ATOM 1892 N N . GLN A 1 244 ? -0.174 -7.965 18.353 1.00 94.12 244 GLN A N 1
ATOM 1893 C CA . GLN A 1 244 ? 0.751 -7.258 19.243 1.00 94.12 244 GLN A CA 1
ATOM 1894 C C . GLN A 1 244 ? 1.005 -5.822 18.760 1.00 94.12 244 GLN A C 1
ATOM 1896 O O . GLN A 1 244 ? 0.913 -4.876 19.533 1.00 94.12 244 GLN A O 1
ATOM 1901 N N . MET A 1 245 ? 1.239 -5.637 17.457 1.00 92.56 245 MET A N 1
ATOM 1902 C CA . MET A 1 245 ? 1.371 -4.305 16.861 1.00 92.56 245 MET A CA 1
ATOM 1903 C C . MET A 1 245 ? 0.089 -3.473 17.014 1.00 92.56 245 MET A C 1
ATOM 1905 O O . MET A 1 245 ? 0.163 -2.260 17.217 1.00 92.56 245 MET A O 1
ATOM 1909 N N . ALA A 1 246 ? -1.085 -4.103 16.924 1.00 94.12 246 ALA A N 1
ATOM 1910 C CA . ALA A 1 246 ? -2.347 -3.415 17.135 1.00 94.12 246 ALA A CA 1
ATOM 1911 C C . ALA A 1 246 ? -2.483 -2.900 18.573 1.00 94.12 246 ALA A C 1
ATOM 1913 O O . ALA A 1 246 ? -2.861 -1.746 18.757 1.00 94.12 246 ALA A O 1
ATOM 1914 N N . GLU A 1 247 ? -2.117 -3.714 19.561 1.00 93.50 247 GLU A N 1
ATOM 1915 C CA . GLU A 1 247 ? -2.155 -3.366 20.985 1.00 93.50 247 GLU A CA 1
ATOM 1916 C C . GLU A 1 247 ? -1.134 -2.287 21.359 1.00 93.50 247 GLU A C 1
ATOM 1918 O O . GLU A 1 247 ? -1.491 -1.282 21.970 1.00 93.50 247 GLU A O 1
ATOM 1923 N N . GLU A 1 248 ? 0.127 -2.469 20.969 1.00 92.19 248 GLU A N 1
ATOM 1924 C CA . GLU A 1 248 ? 1.232 -1.622 21.429 1.00 92.19 248 GLU A CA 1
ATOM 1925 C C . GLU A 1 248 ? 1.356 -0.308 20.646 1.00 92.19 248 GLU A C 1
ATOM 1927 O O . GLU A 1 248 ? 1.845 0.685 21.182 1.00 92.19 248 GLU A O 1
ATOM 1932 N N . VAL A 1 249 ? 0.938 -0.289 19.374 1.00 92.94 249 VAL A N 1
ATOM 1933 C CA . VAL A 1 249 ? 1.208 0.836 18.465 1.00 92.94 249 VAL A CA 1
ATOM 1934 C C . VAL A 1 249 ? -0.059 1.426 17.857 1.00 92.94 249 VAL A C 1
ATOM 1936 O O . VAL A 1 249 ? -0.265 2.640 17.927 1.00 92.94 249 VAL A O 1
ATOM 1939 N N . ILE A 1 250 ? -0.913 0.601 17.243 1.00 93.88 250 ILE A N 1
ATOM 1940 C CA . ILE A 1 250 ? -2.055 1.113 16.467 1.00 93.88 250 ILE A CA 1
ATOM 1941 C C . ILE A 1 250 ? -3.123 1.705 17.392 1.00 93.88 250 ILE A C 1
ATOM 1943 O O . ILE A 1 250 ? -3.628 2.782 17.092 1.00 93.88 250 ILE A O 1
ATOM 1947 N N . LEU A 1 251 ? -3.453 1.053 18.513 1.00 92.44 251 LEU A N 1
ATOM 1948 C CA . LEU A 1 251 ? -4.477 1.531 19.449 1.00 92.44 251 LEU A CA 1
ATOM 1949 C C . LEU A 1 251 ? -4.118 2.877 20.103 1.00 92.44 251 LEU A C 1
ATOM 1951 O O . LEU A 1 251 ? -4.930 3.800 19.987 1.00 92.44 251 LEU A O 1
ATOM 1955 N N . PRO A 1 252 ? -2.918 3.068 20.692 1.00 91.25 252 PRO A N 1
ATOM 1956 C CA . PRO A 1 252 ? -2.520 4.381 21.202 1.00 91.25 252 PRO A CA 1
ATOM 1957 C C . PRO A 1 252 ? -2.542 5.461 20.116 1.00 91.25 252 PRO A C 1
ATOM 1959 O O . PRO A 1 252 ? -2.962 6.597 20.353 1.00 91.25 252 PRO A O 1
ATOM 1962 N N . ARG A 1 253 ? -2.128 5.115 18.886 1.00 90.62 253 ARG A N 1
ATOM 1963 C CA . ARG A 1 253 ? -2.143 6.067 17.771 1.00 90.62 253 ARG A CA 1
ATOM 1964 C C . ARG A 1 253 ? -3.560 6.400 17.313 1.00 90.62 253 ARG A C 1
ATOM 1966 O O . ARG A 1 253 ? -3.822 7.554 16.985 1.00 90.62 253 ARG A O 1
ATOM 1973 N N . LEU A 1 254 ? -4.467 5.427 17.321 1.00 91.00 254 LEU A N 1
ATOM 1974 C CA . LEU A 1 254 ? -5.882 5.618 17.028 1.00 91.00 254 LEU A CA 1
ATOM 1975 C C . LEU A 1 254 ? -6.517 6.579 18.027 1.00 91.00 254 LEU A C 1
ATOM 1977 O O . LEU A 1 254 ? -7.188 7.504 17.587 1.00 91.00 254 LEU A O 1
ATOM 1981 N N . GLN A 1 255 ? -6.266 6.417 19.330 1.00 89.31 255 GLN A N 1
ATOM 1982 C CA . GLN A 1 255 ? -6.755 7.342 20.359 1.00 89.31 255 GLN A CA 1
ATOM 1983 C C . GLN A 1 255 ? -6.244 8.768 20.109 1.00 89.31 255 GLN A C 1
ATOM 1985 O O . GLN A 1 255 ? -7.035 9.705 20.017 1.00 89.31 255 GLN A O 1
ATOM 1990 N N . ALA A 1 256 ? -4.936 8.934 19.885 1.00 88.69 256 ALA A N 1
ATOM 1991 C CA . ALA A 1 256 ? -4.345 10.244 19.601 1.00 88.69 256 ALA A CA 1
ATOM 1992 C C . ALA A 1 256 ? -4.916 10.900 18.327 1.00 88.69 256 ALA A C 1
ATOM 1994 O O . ALA A 1 256 ? -5.178 12.106 18.298 1.00 88.69 256 ALA A O 1
ATOM 1995 N N . LEU A 1 257 ? -5.119 10.121 17.259 1.00 87.12 257 LEU A N 1
ATOM 1996 C CA . LEU A 1 257 ? -5.714 10.605 16.011 1.00 87.12 257 LEU A CA 1
ATOM 1997 C C . LEU A 1 257 ? -7.213 10.884 16.155 1.00 87.12 257 LEU A C 1
ATOM 1999 O O . LEU A 1 257 ? -7.710 11.832 15.553 1.00 87.12 257 LEU A O 1
ATOM 2003 N N . ALA A 1 258 ? -7.937 10.109 16.959 1.00 86.81 258 ALA A N 1
ATOM 2004 C CA . ALA A 1 258 ? -9.352 10.332 17.223 1.00 86.81 258 ALA A CA 1
ATOM 2005 C C . ALA A 1 258 ? -9.570 11.675 17.928 1.00 86.81 258 ALA A C 1
ATOM 2007 O O . ALA A 1 258 ? -10.349 12.489 17.436 1.00 86.81 258 ALA A O 1
ATOM 2008 N N . ILE A 1 259 ? -8.797 11.955 18.981 1.00 85.25 259 ILE A N 1
ATOM 2009 C CA . ILE A 1 259 ? -8.851 13.227 19.714 1.00 85.25 259 ILE A CA 1
ATOM 2010 C C . ILE A 1 259 ? -8.441 14.391 18.800 1.00 85.25 259 ILE A C 1
ATOM 2012 O O . ILE A 1 259 ? -9.193 15.346 18.629 1.00 85.25 259 ILE A O 1
ATOM 2016 N N . SER A 1 260 ? -7.286 14.294 18.133 1.00 85.00 260 SER A N 1
ATOM 2017 C CA . SER A 1 260 ? -6.762 15.404 17.316 1.00 85.00 260 SER A CA 1
ATOM 2018 C C . SER A 1 260 ? -7.576 15.718 16.056 1.00 85.00 260 SER A C 1
ATOM 2020 O O . SER A 1 260 ? -7.552 16.855 15.589 1.00 85.00 260 SER A O 1
ATOM 2022 N N . THR A 1 261 ? -8.298 14.746 15.489 1.00 83.69 261 THR A N 1
ATOM 2023 C CA . THR A 1 261 ? -9.141 14.960 14.297 1.00 83.69 261 THR A CA 1
ATOM 2024 C C . THR A 1 261 ? -10.618 15.187 14.618 1.00 83.69 261 THR A C 1
ATOM 2026 O O . THR A 1 261 ? -11.420 15.310 13.692 1.00 83.69 261 THR A O 1
ATOM 2029 N N . GLY A 1 262 ? -11.002 15.217 15.900 1.00 83.62 262 GLY A N 1
ATOM 2030 C CA . GLY A 1 262 ? -12.405 15.330 16.307 1.00 83.62 262 GLY A CA 1
ATOM 2031 C C . GLY A 1 262 ? -13.248 14.127 15.873 1.00 83.62 262 GLY A C 1
ATOM 2032 O O . GLY A 1 262 ? -14.412 14.281 15.512 1.00 83.62 262 GLY A O 1
ATOM 2033 N N . PHE A 1 263 ? -12.659 12.928 15.891 1.00 83.81 263 PHE A N 1
ATOM 2034 C CA . PHE A 1 263 ? -13.300 11.667 15.515 1.00 83.81 263 PHE A CA 1
ATOM 2035 C C . PHE A 1 263 ? -13.828 11.684 14.077 1.00 83.81 263 PHE A C 1
ATOM 2037 O O . PHE A 1 263 ? -14.981 11.351 13.799 1.00 83.81 263 PHE A O 1
ATOM 2044 N N . SER A 1 264 ? -12.942 12.051 13.147 1.00 87.31 264 SER A N 1
ATOM 2045 C CA . SER A 1 264 ? -13.175 11.942 11.706 1.00 87.31 264 SER A CA 1
ATOM 2046 C C . SER A 1 264 ? -13.777 10.584 11.324 1.00 87.31 264 SER A C 1
ATOM 2048 O O . SER A 1 264 ? -13.363 9.534 11.830 1.00 87.31 264 SER A O 1
ATOM 2050 N N . LYS A 1 265 ? -14.700 10.593 10.351 1.00 88.69 265 LYS A N 1
ATOM 2051 C CA . LYS A 1 265 ? -15.330 9.389 9.784 1.00 88.69 265 LYS A CA 1
ATOM 2052 C C . LYS A 1 265 ? -14.302 8.299 9.450 1.00 88.69 265 LYS A C 1
ATOM 2054 O O . LYS A 1 265 ? -14.527 7.135 9.759 1.00 88.69 265 LYS A O 1
ATOM 2059 N N . VAL A 1 266 ? -13.150 8.668 8.887 1.00 88.62 266 VAL A N 1
ATOM 2060 C CA . VAL A 1 266 ? -12.101 7.711 8.484 1.00 88.62 266 VAL A CA 1
ATOM 2061 C C . VAL A 1 266 ? -11.468 7.010 9.692 1.00 88.62 266 VAL A C 1
ATOM 2063 O O . VAL A 1 266 ? -11.188 5.809 9.641 1.00 88.62 266 VAL A O 1
ATOM 2066 N N . VAL A 1 267 ? -11.269 7.734 10.797 1.00 90.50 267 VAL A N 1
ATOM 2067 C CA . VAL A 1 267 ? -10.712 7.181 12.042 1.00 90.50 267 VAL A CA 1
ATOM 2068 C C . VAL A 1 267 ? -11.708 6.210 12.674 1.00 90.50 267 VAL A C 1
ATOM 2070 O O . VAL A 1 267 ? -11.337 5.087 13.014 1.00 90.50 267 VAL A O 1
ATOM 2073 N N . LEU A 1 268 ? -12.986 6.596 12.738 1.00 91.44 268 LEU A N 1
ATOM 2074 C CA . LEU A 1 268 ? -14.061 5.744 13.253 1.00 91.44 268 LEU A CA 1
ATOM 2075 C C . LEU A 1 268 ? -14.221 4.463 12.432 1.00 91.44 268 LEU A C 1
ATOM 2077 O O . LEU A 1 268 ? -14.276 3.367 12.985 1.00 91.44 268 LEU A O 1
ATOM 2081 N N . GLU A 1 269 ? -14.232 4.567 11.104 1.00 92.75 269 GLU A N 1
ATOM 2082 C CA . GLU A 1 269 ? -14.299 3.385 10.249 1.00 92.75 269 GLU A CA 1
ATOM 2083 C C . GLU A 1 269 ? -13.078 2.473 10.432 1.00 92.75 269 GLU A C 1
ATOM 2085 O O . GLU A 1 269 ? -13.208 1.254 10.351 1.00 92.75 269 GLU A O 1
ATOM 2090 N N . SER A 1 270 ? -11.891 3.032 10.679 1.00 93.44 270 SER A N 1
ATOM 2091 C CA . SER A 1 270 ? -10.681 2.245 10.959 1.00 93.44 270 SER A CA 1
ATOM 2092 C C . SER A 1 270 ? -10.784 1.513 12.301 1.00 93.44 270 SER A C 1
ATOM 2094 O O . SER A 1 270 ? -10.423 0.339 12.384 1.00 93.44 270 SER A O 1
ATOM 2096 N N . ALA A 1 271 ? -11.368 2.152 13.321 1.00 93.50 271 ALA A N 1
ATOM 2097 C CA . ALA A 1 271 ? -11.675 1.526 14.607 1.00 93.50 271 ALA A CA 1
ATOM 2098 C C . ALA A 1 271 ? -12.629 0.331 14.450 1.00 93.50 271 ALA A C 1
ATOM 2100 O O . ALA A 1 271 ? -12.391 -0.740 15.010 1.00 93.50 271 ALA A O 1
ATOM 2101 N N . VAL A 1 272 ? -13.678 0.480 13.633 1.00 94.38 272 VAL A N 1
ATOM 2102 C CA . VAL A 1 272 ? -14.638 -0.598 13.343 1.00 94.38 272 VAL A CA 1
ATOM 2103 C C . VAL A 1 272 ? -13.956 -1.786 12.660 1.00 94.38 272 VAL A C 1
ATOM 2105 O O . VAL A 1 272 ? -14.216 -2.936 13.022 1.00 94.38 272 VAL A O 1
ATOM 2108 N N . ILE A 1 273 ? -13.065 -1.531 11.698 1.00 94.19 273 ILE A N 1
ATOM 2109 C CA . ILE A 1 273 ? -12.305 -2.589 11.018 1.00 94.19 273 ILE A CA 1
ATOM 2110 C C . ILE A 1 273 ? -11.394 -3.324 12.006 1.00 94.19 273 ILE A C 1
ATOM 2112 O O . ILE A 1 273 ? -11.407 -4.554 12.039 1.00 94.19 273 ILE A O 1
ATOM 2116 N N . LEU A 1 274 ? -10.673 -2.604 12.870 1.00 94.00 274 LEU A N 1
ATOM 2117 C CA . LEU A 1 274 ? -9.823 -3.211 13.903 1.00 94.00 274 LEU A CA 1
ATOM 2118 C C . LEU A 1 274 ? -10.632 -4.063 14.892 1.00 94.00 274 LEU A C 1
ATOM 2120 O O . LEU A 1 274 ? -10.255 -5.196 15.187 1.00 94.00 274 LEU A O 1
ATOM 2124 N N . ALA A 1 275 ? -11.788 -3.570 15.340 1.00 93.25 275 ALA A N 1
ATOM 2125 C CA . ALA A 1 275 ? -12.705 -4.296 16.222 1.00 93.25 275 ALA A CA 1
ATOM 2126 C C . ALA A 1 275 ? -13.273 -5.576 15.576 1.00 93.25 275 ALA A C 1
ATOM 2128 O O . ALA A 1 275 ? -13.604 -6.556 16.262 1.00 93.25 275 ALA A O 1
ATOM 2129 N N . LYS A 1 276 ? -13.411 -5.579 14.246 1.00 93.44 276 LYS A N 1
ATOM 2130 C CA . LYS A 1 276 ? -13.808 -6.755 13.468 1.00 93.44 276 LYS A CA 1
ATOM 2131 C C . LYS A 1 276 ? -12.648 -7.738 13.303 1.00 93.44 276 LYS A C 1
ATOM 2133 O O . LYS A 1 276 ? -12.881 -8.935 13.458 1.00 93.44 276 LYS A O 1
ATOM 2138 N N . ALA A 1 277 ? -11.442 -7.241 13.024 1.00 92.88 277 ALA A N 1
ATOM 2139 C CA . ALA A 1 277 ? -10.230 -8.039 12.850 1.00 92.88 277 ALA A CA 1
ATOM 2140 C C . ALA A 1 277 ? -9.836 -8.776 14.139 1.00 92.88 277 ALA A C 1
ATOM 2142 O O . ALA A 1 277 ? -9.560 -9.975 14.109 1.00 92.88 277 ALA A O 1
ATOM 2143 N N . PHE A 1 278 ? -9.884 -8.084 15.281 1.00 94.31 278 PHE A N 1
ATOM 2144 C CA . PHE A 1 278 ? -9.496 -8.624 16.583 1.00 94.31 278 PHE A CA 1
ATOM 2145 C C . PHE A 1 278 ? -10.622 -8.457 17.610 1.00 94.31 278 PHE A C 1
ATOM 2147 O O . PHE A 1 278 ? -10.752 -7.406 18.242 1.00 94.31 278 PHE A O 1
ATOM 2154 N N . PRO A 1 279 ? -11.437 -9.504 17.841 1.00 91.50 279 PRO A N 1
ATOM 2155 C CA . PRO A 1 279 ? -12.512 -9.451 18.829 1.00 91.50 279 PRO A CA 1
ATOM 2156 C C . PRO A 1 279 ? -12.048 -9.145 20.263 1.00 91.50 279 PRO A C 1
ATOM 2158 O O . PRO A 1 279 ? -12.830 -8.592 21.032 1.00 91.50 279 PRO A O 1
ATOM 2161 N N . SER A 1 280 ? -10.797 -9.466 20.614 1.00 91.69 280 SER A N 1
ATOM 2162 C CA . SER A 1 280 ? -10.191 -9.167 21.920 1.00 91.69 280 SER A CA 1
ATOM 2163 C C . SER A 1 280 ? -10.042 -7.668 22.190 1.00 91.69 280 SER A C 1
ATOM 2165 O O . SER A 1 280 ? -10.174 -7.245 23.334 1.00 91.69 280 SER A O 1
ATOM 2167 N N . LEU A 1 281 ? -9.830 -6.858 21.148 1.00 91.06 281 LEU A N 1
ATOM 2168 C CA . LEU A 1 281 ? -9.585 -5.417 21.273 1.00 91.06 281 LEU A CA 1
ATOM 2169 C C . LEU A 1 281 ? -10.864 -4.584 21.332 1.00 91.06 281 LEU A C 1
ATOM 2171 O O . LEU A 1 281 ? -10.802 -3.378 21.548 1.00 91.06 281 LEU A O 1
ATOM 2175 N N . ARG A 1 282 ? -12.039 -5.201 21.154 1.00 90.31 282 ARG A N 1
ATOM 2176 C CA . ARG A 1 282 ? -13.318 -4.479 21.078 1.00 90.31 282 ARG A CA 1
ATOM 2177 C C . ARG A 1 282 ? -13.565 -3.594 22.289 1.00 90.31 282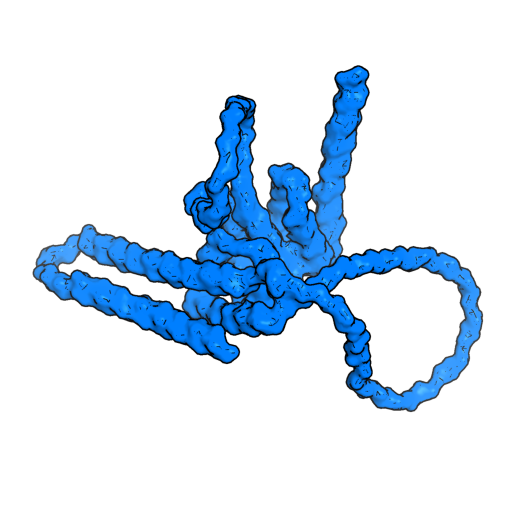 ARG A C 1
ATOM 2179 O O . ARG A 1 282 ? -13.901 -2.432 22.112 1.00 90.31 282 ARG A O 1
ATOM 2186 N N . ASN A 1 283 ? -13.388 -4.134 23.493 1.00 89.31 283 ASN A N 1
ATOM 2187 C CA . ASN A 1 283 ? -13.650 -3.394 24.729 1.00 89.31 283 ASN A CA 1
ATOM 2188 C C . ASN A 1 283 ? -12.727 -2.180 24.864 1.00 89.31 283 ASN A C 1
ATOM 2190 O O . ASN A 1 283 ? -13.178 -1.114 25.268 1.00 89.31 283 ASN A O 1
ATOM 2194 N N . GLU A 1 284 ? -11.463 -2.337 24.475 1.00 89.06 284 GLU A N 1
ATOM 2195 C CA . GLU A 1 284 ? -10.476 -1.262 24.519 1.00 89.06 284 GLU A CA 1
ATOM 2196 C C . GLU A 1 284 ? -10.793 -0.164 23.498 1.00 89.06 284 GLU A C 1
ATOM 2198 O O . GLU A 1 284 ? -10.813 1.016 23.835 1.00 89.06 284 GLU A O 1
ATOM 2203 N N . ILE A 1 285 ? -11.155 -0.551 22.271 1.00 89.56 285 ILE A N 1
ATOM 2204 C CA . ILE A 1 285 ? -11.603 0.384 21.233 1.00 89.56 285 ILE A CA 1
ATOM 2205 C C . ILE A 1 285 ? -12.860 1.135 21.691 1.00 89.56 285 ILE A C 1
ATOM 2207 O O . ILE A 1 285 ? -12.932 2.350 21.539 1.00 89.56 285 ILE A O 1
ATOM 2211 N N . PHE A 1 286 ? -13.841 0.444 22.280 1.00 87.94 286 PHE A N 1
ATOM 2212 C CA . PHE A 1 286 ? -15.039 1.094 22.815 1.00 87.94 286 PHE A CA 1
ATOM 2213 C C . PHE A 1 286 ? -14.713 2.070 23.944 1.00 87.94 286 PHE A C 1
ATOM 2215 O O . PHE A 1 286 ? -15.301 3.145 23.977 1.00 87.94 286 PHE A O 1
ATOM 2222 N N . ARG A 1 287 ? -13.772 1.733 24.834 1.00 87.19 287 ARG A N 1
ATOM 2223 C CA . ARG A 1 287 ? -13.320 2.631 25.903 1.00 87.19 287 ARG A CA 1
ATOM 2224 C C . ARG A 1 287 ? -12.744 3.928 25.332 1.00 87.19 287 ARG A C 1
ATOM 2226 O O . ARG A 1 287 ? -13.219 4.996 25.695 1.00 87.19 287 ARG A O 1
ATOM 2233 N N . ILE A 1 288 ? -11.821 3.817 24.376 1.00 84.81 288 ILE A N 1
ATOM 2234 C CA . ILE A 1 288 ? -11.213 4.958 23.670 1.00 84.81 288 ILE A CA 1
ATOM 2235 C C . ILE A 1 288 ? -12.275 5.826 22.978 1.00 84.81 288 ILE A C 1
ATOM 2237 O O . ILE A 1 288 ? -12.183 7.049 22.977 1.00 84.81 288 ILE A O 1
ATOM 2241 N N . LEU A 1 289 ? -13.291 5.206 22.370 1.00 81.94 289 LEU A N 1
ATOM 2242 C CA . LEU A 1 289 ? -14.357 5.943 21.690 1.00 81.94 289 LEU A CA 1
ATOM 2243 C C . LEU A 1 289 ? -15.342 6.611 22.662 1.00 81.94 289 LEU A C 1
ATOM 2245 O O . LEU A 1 289 ? -15.894 7.653 22.319 1.00 81.94 289 LEU A O 1
ATOM 2249 N N . ARG A 1 290 ? -15.558 6.039 23.854 1.00 80.12 290 ARG A N 1
ATOM 2250 C CA . ARG A 1 290 ? -16.485 6.575 24.864 1.00 80.12 290 ARG A CA 1
ATOM 2251 C C . ARG A 1 290 ? -15.917 7.766 25.633 1.00 80.12 290 ARG A C 1
ATOM 2253 O O . ARG A 1 290 ? -16.690 8.615 26.053 1.00 80.12 290 ARG A O 1
ATOM 2260 N N . GLU A 1 291 ? -14.593 7.881 25.757 1.00 67.75 291 GLU A N 1
ATOM 2261 C CA . GLU A 1 291 ? -13.942 9.077 26.330 1.00 67.75 291 GLU A CA 1
ATOM 2262 C C . GLU A 1 291 ? -14.373 10.377 25.612 1.00 67.75 291 GLU A C 1
ATOM 2264 O O . GLU A 1 291 ? -14.430 11.434 26.233 1.00 67.75 291 GLU A O 1
ATOM 2269 N N . LYS A 1 292 ? -14.799 10.293 24.341 1.00 59.31 292 LYS A N 1
ATOM 2270 C CA . LYS A 1 292 ? -15.406 11.409 23.596 1.00 59.31 292 LYS A CA 1
ATOM 2271 C C . LYS A 1 292 ? -16.754 11.872 24.156 1.00 59.31 292 LYS A C 1
ATOM 2273 O O . LYS A 1 292 ? -17.054 13.062 24.147 1.00 59.31 292 LYS A O 1
ATOM 2278 N N . GLU A 1 293 ? -17.588 10.922 24.567 1.00 55.19 293 GLU A N 1
ATOM 2279 C CA . GLU A 1 293 ? -18.962 11.186 25.004 1.00 55.19 293 GLU A CA 1
ATOM 2280 C C . GLU A 1 293 ? -18.946 11.992 26.314 1.00 55.19 293 GLU A C 1
ATOM 2282 O O . GLU A 1 293 ? -19.708 12.941 26.473 1.00 55.19 293 GLU A O 1
ATOM 2287 N N . GLU A 1 294 ? -17.976 11.707 27.189 1.00 54.06 294 GLU A N 1
ATOM 2288 C CA . GLU A 1 294 ? -17.779 12.413 28.461 1.00 54.06 294 GLU A CA 1
ATOM 2289 C C . GLU A 1 294 ? -17.182 13.837 28.267 1.00 54.06 294 GLU A C 1
ATOM 2291 O O . GLU A 1 294 ? -17.541 14.758 29.005 1.00 54.06 294 GLU A O 1
ATOM 2296 N N . GLU A 1 295 ? -16.349 14.081 27.239 1.00 52.50 295 GLU A N 1
ATOM 2297 C CA . GLU A 1 295 ? -15.849 15.433 26.891 1.00 52.50 295 GLU A CA 1
ATOM 2298 C C . GLU A 1 295 ? -16.912 16.325 26.204 1.00 52.50 295 GLU A C 1
ATOM 2300 O O . GLU A 1 295 ? -16.987 17.536 26.462 1.00 52.50 295 GLU A O 1
ATOM 2305 N N . GLU A 1 296 ? -17.775 15.753 25.355 1.00 50.84 296 GLU A N 1
ATOM 2306 C CA . GLU A 1 296 ? -18.905 16.474 24.742 1.00 50.84 296 GLU A CA 1
ATOM 2307 C C . GLU A 1 296 ? -20.004 16.806 25.783 1.00 50.84 296 GLU A C 1
ATOM 2309 O O . GLU A 1 296 ? -20.581 17.899 25.745 1.00 50.84 296 GLU A O 1
ATOM 2314 N N . GLU A 1 297 ? -20.237 15.953 26.790 1.00 47.44 297 GLU A N 1
ATOM 2315 C CA . GLU A 1 297 ? -21.167 16.253 27.894 1.00 47.44 297 GLU A CA 1
ATOM 2316 C C . GLU A 1 297 ? -20.659 17.361 28.839 1.00 47.44 297 GLU A C 1
ATOM 2318 O O . GLU A 1 297 ? -21.451 18.211 29.274 1.00 47.44 297 GLU A O 1
ATOM 2323 N N . LEU A 1 298 ? -19.349 17.437 29.112 1.00 45.88 298 LEU A N 1
ATOM 2324 C CA . LEU A 1 298 ? -18.766 18.510 29.937 1.00 45.88 298 LEU A CA 1
ATOM 2325 C C . LEU A 1 298 ? -18.817 19.887 29.252 1.00 45.88 298 LEU A C 1
ATOM 2327 O O . LEU A 1 298 ? -18.993 20.922 29.907 1.00 45.88 298 LEU A O 1
ATOM 2331 N N . THR A 1 299 ? -18.694 19.927 27.924 1.00 45.69 299 THR A N 1
ATOM 2332 C CA . THR A 1 299 ? -18.797 21.179 27.155 1.00 45.69 299 THR A CA 1
ATOM 2333 C C . THR A 1 299 ? -20.247 21.630 26.967 1.00 45.69 299 THR A C 1
ATOM 2335 O O . THR A 1 299 ? -20.510 22.837 26.942 1.00 45.69 299 THR A O 1
ATOM 2338 N N . CYS A 1 300 ? -21.210 20.703 26.930 1.00 37.38 300 CYS A N 1
ATOM 2339 C CA . CYS A 1 300 ? -22.634 21.039 26.928 1.00 37.38 300 CYS A CA 1
ATOM 2340 C C . CYS A 1 300 ? -23.107 21.561 28.298 1.00 37.38 300 CYS A C 1
ATOM 2342 O O . CYS A 1 300 ? -23.820 22.562 28.358 1.00 37.38 300 CYS A O 1
ATOM 2344 N N . THR A 1 301 ? -22.653 20.969 29.408 1.00 40.84 301 THR A N 1
ATOM 2345 C CA . THR A 1 301 ? -22.962 21.465 30.766 1.00 40.84 301 THR A CA 1
ATOM 2346 C C . THR A 1 301 ? -22.285 22.802 31.083 1.00 40.84 301 THR A C 1
ATOM 2348 O O . THR A 1 301 ? -22.908 23.667 31.699 1.00 40.84 301 THR A O 1
ATOM 2351 N N . SER A 1 302 ? -21.072 23.050 30.577 1.00 36.31 302 SER A N 1
ATOM 2352 C CA . SER A 1 302 ? -20.395 24.349 30.745 1.00 36.31 302 SER A CA 1
ATOM 2353 C C . SER A 1 302 ? -21.051 25.491 29.951 1.00 36.31 302 SER A C 1
ATOM 2355 O O . SER A 1 302 ? -20.998 26.639 30.381 1.00 36.31 302 SER A O 1
ATOM 2357 N N . ARG A 1 303 ? -21.717 25.209 28.819 1.00 34.03 303 ARG A N 1
ATOM 2358 C CA . ARG A 1 303 ? -22.449 26.234 28.042 1.00 34.03 303 ARG A CA 1
ATOM 2359 C C . ARG A 1 303 ? -23.823 26.572 28.622 1.00 34.03 303 ARG A C 1
ATOM 2361 O O . ARG A 1 303 ? -24.294 27.682 28.403 1.00 34.03 303 ARG A O 1
ATOM 2368 N N . VAL A 1 304 ? -24.442 25.668 29.383 1.00 37.47 304 VAL A N 1
ATOM 2369 C CA . VAL A 1 304 ? -25.726 25.920 30.070 1.00 37.47 304 VAL A CA 1
ATOM 2370 C C . VAL A 1 304 ? -25.533 26.704 31.379 1.00 37.47 304 VAL A C 1
ATOM 2372 O O . VAL A 1 304 ? -26.455 27.374 31.825 1.00 37.47 304 VAL A O 1
ATOM 2375 N N . LEU A 1 305 ? -24.327 26.705 31.956 1.00 35.12 305 LEU A N 1
ATOM 2376 C CA . LEU A 1 305 ? -23.983 27.504 33.143 1.00 35.12 305 LEU A CA 1
ATOM 2377 C C . LEU A 1 305 ? -23.436 28.913 32.825 1.00 35.12 305 LEU A C 1
ATOM 2379 O O . LEU A 1 305 ? -23.073 29.645 33.745 1.00 35.12 305 LEU A O 1
ATOM 2383 N N . CYS A 1 306 ? -23.390 29.309 31.548 1.00 37.66 306 CYS A N 1
ATOM 2384 C CA . CYS A 1 306 ? -22.964 30.646 31.107 1.00 37.66 306 CYS A CA 1
ATOM 2385 C C . CYS A 1 306 ? -24.059 31.454 30.377 1.00 37.66 306 CYS A C 1
ATOM 2387 O O . CYS A 1 306 ? -23.722 32.387 29.645 1.00 37.66 306 CYS A O 1
ATOM 2389 N N . TYR A 1 307 ? -25.341 31.139 30.590 1.00 32.97 307 TYR A N 1
ATOM 2390 C CA . TYR A 1 307 ? -26.471 31.993 30.197 1.00 32.97 307 TYR A CA 1
ATOM 2391 C C . TYR A 1 307 ? -27.275 32.449 31.412 1.00 32.97 307 TYR A C 1
ATOM 2393 O O . TYR A 1 307 ? -27.531 31.602 32.295 1.00 32.97 307 TYR A O 1
#

pLDDT: mean 72.85, std 24.95, range [24.22, 97.69]

Secondary structure (DSSP, 8-state):
-HHHHHHHHHHHHHHHHHHHHHHHHHHHH-SPPPTT---HHHHHHHHHHHHHHHHHHHHHHHHHHHHHHHTTSPPGGGEE-----------PPPP-----------------------PPPP-PEEPHHHHHHHHHHHHHHHHHHHH-THHHHHHHHH---TTTHHHHHHH-GGGGGGGGTHHHHHT----GGGSTTS--S-------------------HHHHHHHHHHHHHHHH---HHHHHHIIIIIHHHHHHHHHHTTS-HHHHHHHHHHHHH-GGGHHHHHHHHHHHHHHHHHHHHHHHTT-

Foldseek 3Di:
DVLLVVLVVVVVCLVVVLVVLVVVLVVVVPPDDDPPDPDPVVVVVSVVVVVVSVVVSLVVVLVVLQVLLVLLDADPVQFDQDPDPDPPPDDDDDDDDDDDDDDDDDDDDDDDDPPDDPDDPGDGDGHPVSVVSLLSSLVSVLVVCVVDVVNLVVNLQLDDDLVCLLSNLVRRPNNLSCVVCLLVQLPPQDDPVSPPPPDDDDDDDDDDDDDDDDPPLRVCVSNLSSLSNLLSSLQSDVDPVSVVCCVPGNLVSLLVCCVSVVNDPSSVVSLVSNCVSDVVCVVVSVVSVCVSVVVVVVVVVVVVVPD

Radius of gyration: 27.35 Å; Cα contacts (8 Å, |Δi|>4): 183; chains: 1; bounding box: 89×81×58 Å

Nearest PDB structures (foldseek):
  7cun-assembly1_B  TM=8.522E-01  e=1.073E-07  Homo sapiens
  7pks-assembly1_b  TM=8.255E-01  e=8.490E-08  Homo sapiens
  7ycx-assembly1_B  TM=8.751E-01  e=4.590E-07  Homo sapiens
  3rkv-assembly1_A  TM=2.933E-01  e=1.730E+00  Caenorhabditis elegans

Mean predicted aligned error: 14.97 Å

Organism: NCBI:txid101097